Protein AF-A0A7C0U445-F1 (afdb_monomer_lite)

pLDDT: mean 75.15, std 12.05, range [46.94, 93.12]

Secondary structure (DSSP, 8-state):
--HHHHHHHHHHHHHHHHHHHHHHHHH---HHHHHHHHHHHHHHHHHHHHHHTS-HHHHHHHHHHHH--S-HHHHHHHHHHHHHHHHHHHHHHHHHTT---HHHHHHHHHHHHHHHHHHHHHHHHHHHHHHHHHHHHHHHHHHHHHHHHHHHHHHH-SS-SS-------HHHHHTT---EEEETTTTEEEE-----HHHHHHHHHHHH-

Radius of gyration: 21.54 Å; chains: 1; bounding box: 52×37×56 Å

Foldseek 3Di:
DVVVVVVVVVVVVVLVVVQQVQCCVPPVDHSVRVVVVVVVVLVVLLVVCVVVVPFSLVSQLVVCVVPGPRDSVVSNVVSVVRRVVSVVVVVVVCVVQVNDDVLVVCLLVVLLVVLLVVVVVVLVVQCVPPPPVSPCVVVVVVVVVVVVVVVCCVPVVPDDPADPDPDADPVQVVSVRWDWDQDPVVRDIRTDGDHDSVVSSVVSSVVSD

Sequence (209 aa):
MSLLGNKIVYAVEEAAETVAPAAEKTLGISPIAFFFLFLIACILIGIVAVLAGVGGGVVFTPIMMGFTPIDSFVIRATGLFVAMAGALVAAKPFLRKGIANIRILFYGAVPYAVCAVIGALLAGYVKATMGIKGEALVRGGLGIIVIGISMLFIFAGKKIEYPEVGEVDSFTERLGLAMAYWEDSLGRVVNYQVKNAHIAAILFCGVGL

InterPro domains:
  IPR002781 Transmembrane protein TauE-like, transmembrane domain [PF01925] (39-176)

Organism: Desulfofervidus auxilii (NCBI:txid1621989)

Structure (mmCIF, N/CA/C/O backbone):
data_AF-A0A7C0U445-F1
#
_entry.id   AF-A0A7C0U445-F1
#
loop_
_atom_site.group_PDB
_atom_site.id
_atom_site.type_symbol
_atom_site.label_atom_id
_atom_site.label_alt_id
_atom_site.label_comp_id
_atom_site.label_asym_id
_atom_site.label_entity_id
_atom_site.label_seq_id
_atom_site.pdbx_PDB_ins_code
_atom_site.Cartn_x
_atom_site.Cartn_y
_atom_site.Cartn_z
_atom_site.occupancy
_atom_site.B_iso_or_equiv
_atom_site.auth_seq_id
_atom_site.auth_comp_id
_atom_site.auth_asym_id
_atom_site.auth_atom_id
_atom_site.pdbx_PDB_model_num
ATOM 1 N N . MET A 1 1 ? -14.039 -16.814 -24.552 1.00 49.41 1 MET A N 1
ATOM 2 C CA . MET A 1 1 ? -13.215 -16.667 -23.328 1.00 49.41 1 MET A CA 1
ATOM 3 C C . MET A 1 1 ? -11.832 -17.343 -23.429 1.00 49.41 1 MET A C 1
ATOM 5 O O . MET A 1 1 ? -11.220 -17.589 -22.406 1.00 49.41 1 MET A O 1
ATOM 9 N N . SER A 1 2 ? -11.302 -17.606 -24.638 1.00 52.62 2 SER A N 1
ATOM 10 C CA . SER A 1 2 ? -9.991 -18.267 -24.856 1.00 52.62 2 SER A CA 1
ATOM 11 C C . SER A 1 2 ? -8.918 -17.327 -25.452 1.00 52.62 2 SER A C 1
ATOM 13 O O . SER A 1 2 ? -7.728 -17.545 -25.257 1.00 52.62 2 SER A O 1
ATOM 15 N N . LEU A 1 3 ? -9.317 -16.214 -26.083 1.00 47.41 3 LEU A N 1
ATOM 16 C CA . LEU A 1 3 ? -8.394 -15.286 -26.761 1.00 47.41 3 LEU A CA 1
ATOM 17 C C . LEU A 1 3 ? -7.629 -14.336 -25.816 1.00 47.41 3 LEU A C 1
ATOM 19 O O . LEU A 1 3 ? -6.534 -13.892 -26.147 1.00 47.41 3 LEU A O 1
ATOM 23 N N . LEU A 1 4 ? -8.185 -14.034 -24.638 1.00 51.94 4 LEU A N 1
ATOM 24 C CA . LEU A 1 4 ? -7.537 -13.189 -23.622 1.00 51.94 4 LEU A CA 1
ATOM 25 C C . LEU A 1 4 ? -6.431 -13.941 -22.869 1.00 51.94 4 LEU A C 1
ATOM 27 O O . LEU A 1 4 ? -5.376 -13.370 -22.627 1.00 51.94 4 LEU A O 1
ATOM 31 N N . GLY A 1 5 ? -6.645 -15.228 -22.569 1.00 48.19 5 GLY A N 1
ATOM 32 C CA . GLY A 1 5 ? -5.636 -16.079 -21.932 1.00 48.19 5 GLY A CA 1
ATOM 33 C C . GLY A 1 5 ? -4.397 -16.248 -22.809 1.00 48.19 5 GLY A C 1
ATOM 34 O O . GLY A 1 5 ? -3.289 -16.041 -22.331 1.00 48.19 5 GLY A O 1
ATOM 35 N N . ASN A 1 6 ? -4.586 -16.497 -24.111 1.00 46.94 6 ASN A N 1
ATOM 36 C CA . ASN A 1 6 ? -3.467 -16.610 -25.048 1.00 46.94 6 ASN A CA 1
ATOM 37 C C . ASN A 1 6 ? -2.669 -15.305 -25.158 1.00 46.94 6 ASN A C 1
ATOM 39 O O . ASN A 1 6 ? -1.451 -15.345 -25.084 1.00 46.94 6 ASN A O 1
ATOM 43 N N . LYS A 1 7 ? -3.319 -14.135 -25.259 1.00 53.25 7 LYS A N 1
ATOM 44 C CA . LYS A 1 7 ? -2.603 -12.845 -25.321 1.00 53.25 7 LYS A CA 1
ATOM 45 C C . LYS A 1 7 ? -1.765 -12.549 -24.076 1.00 53.25 7 LYS A C 1
ATOM 47 O O . LYS A 1 7 ? -0.700 -11.961 -24.208 1.00 53.25 7 LYS A O 1
ATOM 52 N N . ILE A 1 8 ? -2.238 -12.939 -22.893 1.00 55.81 8 ILE A N 1
ATOM 53 C CA . ILE A 1 8 ? -1.483 -12.757 -21.646 1.00 55.81 8 ILE A CA 1
ATOM 54 C C . ILE A 1 8 ? -0.288 -13.714 -21.613 1.00 55.81 8 ILE A C 1
ATOM 56 O O . ILE A 1 8 ? 0.803 -13.288 -21.263 1.00 55.81 8 ILE A O 1
ATOM 60 N N . VAL A 1 9 ? -0.470 -14.971 -22.031 1.00 55.12 9 VAL A N 1
ATOM 61 C CA . VAL A 1 9 ? 0.626 -15.950 -22.111 1.00 55.12 9 VAL A CA 1
ATOM 62 C C . VAL A 1 9 ? 1.690 -15.500 -23.116 1.00 55.12 9 VAL A C 1
ATOM 64 O O . VAL A 1 9 ? 2.855 -15.437 -22.747 1.00 55.12 9 VAL A O 1
ATOM 67 N N . TYR A 1 10 ? 1.304 -15.063 -24.321 1.00 51.56 10 TYR A N 1
ATOM 68 C CA . TYR A 1 10 ? 2.255 -14.534 -25.308 1.00 51.56 10 TYR A CA 1
ATOM 69 C C . TYR A 1 10 ? 2.976 -13.269 -24.820 1.00 51.56 10 TYR A C 1
ATOM 71 O O . TYR A 1 10 ? 4.172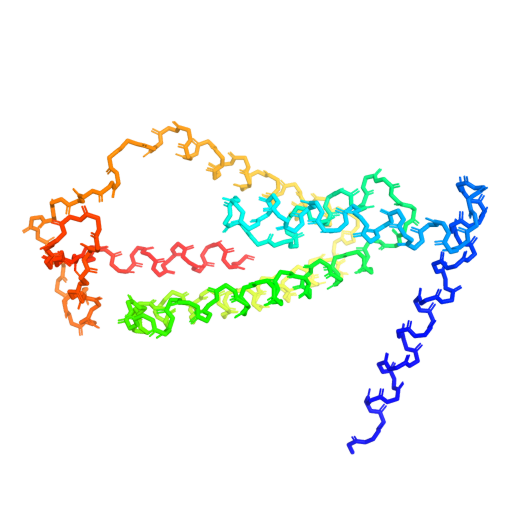 -13.142 -25.038 1.00 51.56 10 TYR A O 1
ATOM 79 N N . ALA A 1 11 ? 2.292 -12.366 -24.106 1.00 54.25 11 ALA A N 1
ATOM 80 C CA . ALA A 1 11 ? 2.925 -11.169 -23.545 1.00 54.25 11 ALA A CA 1
ATOM 81 C C . ALA A 1 11 ? 3.906 -11.487 -22.398 1.00 54.25 11 ALA A C 1
ATOM 83 O O . ALA A 1 11 ? 4.894 -10.779 -22.216 1.00 54.25 11 ALA A O 1
ATOM 84 N N . VAL A 1 12 ? 3.644 -12.543 -21.618 1.00 55.38 12 VAL A N 1
ATOM 85 C CA . VAL A 1 12 ? 4.566 -13.039 -20.581 1.00 55.38 12 VAL A CA 1
ATOM 86 C C . VAL A 1 12 ? 5.769 -13.740 -21.216 1.00 55.38 12 VAL A C 1
ATOM 88 O O . VAL A 1 12 ? 6.887 -13.571 -20.735 1.00 55.38 12 VAL A O 1
ATOM 91 N N . GLU A 1 13 ? 5.560 -14.481 -22.305 1.00 53.28 13 GLU A N 1
ATOM 92 C CA . GLU A 1 13 ? 6.624 -15.175 -23.036 1.00 53.28 13 GLU A CA 1
ATOM 93 C C . GLU A 1 13 ? 7.556 -14.186 -23.753 1.00 53.28 13 GLU A C 1
ATOM 95 O O . GLU A 1 13 ? 8.769 -14.275 -23.600 1.00 53.28 13 GLU A O 1
ATOM 100 N N . GLU A 1 14 ? 7.008 -13.147 -24.389 1.00 53.00 14 GLU A N 1
ATOM 101 C CA . GLU A 1 14 ? 7.767 -12.053 -25.018 1.00 53.00 14 GLU A CA 1
ATOM 102 C C . GLU A 1 14 ? 8.531 -11.201 -23.976 1.00 53.00 14 GLU A C 1
ATOM 104 O O . GLU A 1 14 ? 9.668 -10.771 -24.196 1.00 53.00 14 GLU A O 1
ATOM 109 N N . ALA A 1 15 ? 7.960 -11.010 -22.779 1.00 53.69 15 ALA A N 1
ATOM 110 C CA . ALA A 1 15 ? 8.665 -10.387 -21.657 1.00 53.69 15 ALA A CA 1
ATOM 111 C C . ALA A 1 15 ? 9.814 -11.269 -21.127 1.00 53.69 15 ALA A C 1
ATOM 113 O O . ALA A 1 15 ? 10.872 -10.752 -20.776 1.00 53.69 15 ALA A O 1
ATOM 114 N N . ALA A 1 16 ? 9.653 -12.595 -21.095 1.00 52.50 16 ALA A N 1
ATOM 115 C CA . ALA A 1 16 ? 10.734 -13.511 -20.722 1.00 52.50 16 ALA A CA 1
ATOM 116 C C . ALA A 1 16 ? 11.851 -13.543 -21.785 1.00 52.50 16 ALA A C 1
ATOM 118 O O . ALA A 1 16 ? 13.037 -13.562 -21.444 1.00 52.50 16 ALA A O 1
ATOM 119 N N . GLU A 1 17 ? 11.475 -13.472 -23.063 1.00 52.62 17 GLU A N 1
ATOM 120 C CA . GLU A 1 17 ? 12.380 -13.509 -24.215 1.00 52.62 17 GLU A CA 1
ATOM 121 C C . GLU A 1 17 ? 13.159 -12.196 -24.412 1.00 52.62 17 GLU A C 1
ATOM 123 O O . GLU A 1 17 ? 14.257 -12.212 -24.956 1.00 52.62 17 GLU A O 1
ATOM 128 N N . THR A 1 18 ? 12.660 -11.064 -23.901 1.00 54.03 18 THR A N 1
ATOM 129 C CA . THR A 1 18 ? 13.392 -9.778 -23.868 1.00 54.03 18 THR A CA 1
ATOM 130 C C . THR A 1 18 ? 14.319 -9.639 -22.655 1.00 54.03 18 THR A C 1
ATOM 132 O O . THR A 1 18 ? 15.350 -8.966 -22.738 1.00 54.03 18 THR A O 1
ATOM 135 N N . VAL A 1 19 ? 14.012 -10.311 -21.539 1.00 56.69 19 VAL A N 1
ATOM 136 C CA . VAL A 1 19 ? 14.825 -10.289 -20.307 1.00 56.69 19 VAL A CA 1
ATOM 137 C C . VAL A 1 19 ? 16.053 -11.205 -20.410 1.00 56.69 19 VAL A C 1
ATOM 139 O O . VAL A 1 19 ? 17.130 -10.833 -19.937 1.00 56.69 19 VAL A O 1
ATOM 142 N N . ALA A 1 20 ? 15.934 -12.361 -21.071 1.00 53.47 20 ALA A N 1
ATOM 143 C CA . ALA A 1 20 ? 17.039 -13.308 -21.259 1.00 53.47 20 ALA A CA 1
ATOM 144 C C . ALA A 1 20 ? 18.266 -12.728 -22.015 1.00 53.47 20 ALA A C 1
ATOM 146 O O . ALA A 1 20 ? 19.376 -12.818 -21.483 1.00 53.47 20 ALA A O 1
ATOM 147 N N . PRO A 1 21 ? 18.124 -12.068 -23.184 1.00 52.12 21 PRO A N 1
ATOM 148 C CA . PRO A 1 21 ? 19.256 -11.497 -23.915 1.00 52.12 21 PRO A CA 1
ATOM 149 C C . PRO A 1 21 ? 19.761 -10.178 -23.309 1.00 52.12 21 PRO A C 1
ATOM 151 O O . PRO A 1 21 ? 20.912 -9.808 -23.536 1.00 52.12 21 PRO A O 1
ATOM 154 N N . ALA A 1 22 ? 18.944 -9.459 -22.527 1.00 51.91 22 ALA A N 1
ATOM 155 C CA . ALA A 1 22 ? 19.371 -8.241 -21.832 1.00 51.91 22 ALA A CA 1
ATOM 156 C C . ALA A 1 22 ? 20.310 -8.545 -20.648 1.00 51.91 22 ALA A C 1
ATOM 158 O O . ALA A 1 22 ? 21.283 -7.824 -20.428 1.00 51.91 22 ALA A O 1
ATOM 159 N N . ALA A 1 23 ? 20.069 -9.641 -19.917 1.00 50.56 23 ALA A N 1
ATOM 160 C CA . ALA A 1 23 ? 20.942 -10.077 -18.825 1.00 50.56 23 ALA A CA 1
ATOM 161 C C . ALA A 1 23 ? 22.324 -10.535 -19.330 1.00 50.56 23 ALA A C 1
ATOM 163 O O . ALA A 1 23 ? 23.351 -10.151 -18.763 1.00 50.56 23 ALA A O 1
ATOM 164 N N . GLU A 1 24 ? 22.360 -11.288 -20.434 1.00 48.53 24 GLU A N 1
ATOM 165 C CA . GLU A 1 24 ? 23.604 -11.784 -21.037 1.00 48.53 24 GLU A CA 1
ATOM 166 C C . GLU A 1 24 ? 24.461 -10.640 -21.608 1.00 48.53 24 GLU A C 1
ATOM 168 O O . GLU A 1 24 ? 25.675 -10.602 -21.404 1.00 48.53 24 GLU A O 1
ATOM 173 N N . LYS A 1 25 ? 23.825 -9.647 -22.247 1.00 53.72 25 LYS A N 1
ATOM 174 C CA . LYS A 1 25 ? 24.515 -8.536 -22.923 1.00 53.72 25 LYS A CA 1
ATOM 175 C C . LYS A 1 25 ? 24.995 -7.422 -21.981 1.00 53.72 25 LYS A C 1
ATOM 177 O O . LYS A 1 25 ? 25.838 -6.626 -22.388 1.00 53.72 25 LYS A O 1
ATOM 182 N N . THR A 1 26 ? 24.480 -7.341 -20.748 1.00 56.59 26 THR A N 1
ATOM 183 C CA . THR A 1 26 ? 24.789 -6.239 -19.809 1.00 56.59 26 THR A CA 1
ATOM 184 C C . THR A 1 26 ? 25.559 -6.672 -18.559 1.00 56.59 26 THR A C 1
ATOM 186 O O . THR A 1 26 ? 26.355 -5.885 -18.055 1.00 56.59 26 THR A O 1
ATOM 189 N N . LEU A 1 27 ? 25.375 -7.901 -18.062 1.00 57.81 27 LEU A N 1
ATOM 190 C CA . LEU A 1 27 ? 26.021 -8.367 -16.823 1.00 57.81 27 LEU A CA 1
ATOM 191 C C . LEU A 1 27 ? 27.109 -9.426 -17.048 1.00 57.81 27 LEU A C 1
ATOM 193 O O . LEU A 1 27 ? 27.889 -9.675 -16.135 1.00 57.81 27 LEU A O 1
ATOM 197 N N . GLY A 1 28 ? 27.186 -10.053 -18.230 1.00 63.19 28 GLY A N 1
ATOM 198 C CA . GLY A 1 28 ? 28.140 -11.142 -18.495 1.00 63.19 28 GLY A CA 1
ATOM 199 C C . GLY A 1 28 ? 27.910 -12.389 -17.626 1.00 63.19 28 GLY A C 1
ATOM 200 O O . GLY A 1 28 ? 28.793 -13.234 -17.497 1.00 63.19 28 GLY A O 1
ATOM 201 N N . ILE A 1 29 ? 26.733 -12.492 -17.000 1.00 67.69 29 ILE A N 1
ATOM 202 C CA . ILE A 1 29 ? 26.332 -13.583 -16.112 1.00 67.69 29 ILE A CA 1
ATOM 203 C C . ILE A 1 29 ? 25.411 -14.522 -16.896 1.00 67.69 29 ILE A C 1
ATOM 205 O O . ILE A 1 29 ? 24.505 -14.073 -17.594 1.00 67.69 29 ILE A O 1
ATOM 209 N N . SER A 1 30 ? 25.623 -15.834 -16.755 1.00 79.88 30 SER A N 1
ATOM 210 C CA . SER A 1 30 ? 24.741 -16.855 -17.336 1.00 79.88 30 SER A CA 1
ATOM 211 C C . SER A 1 30 ? 23.274 -16.625 -16.919 1.00 79.88 30 SER A C 1
ATOM 213 O O . SER A 1 30 ? 23.033 -16.361 -15.736 1.00 79.88 30 SER A O 1
ATOM 215 N N . PRO A 1 31 ? 22.282 -16.800 -17.815 1.00 76.06 31 PRO A N 1
ATOM 216 C CA . PRO A 1 31 ? 20.859 -16.636 -17.491 1.00 76.06 31 PRO A CA 1
ATOM 217 C C . PRO A 1 31 ? 20.402 -17.423 -16.250 1.00 76.06 31 PRO A C 1
ATOM 219 O O . PRO A 1 31 ? 19.585 -16.946 -15.464 1.00 76.06 31 PRO A O 1
ATOM 222 N N . ILE A 1 32 ? 20.992 -18.599 -16.015 1.00 79.50 32 ILE A N 1
ATOM 223 C CA . ILE A 1 32 ? 20.741 -19.420 -14.822 1.00 79.50 32 ILE A CA 1
ATOM 224 C C . ILE A 1 32 ? 21.299 -18.772 -13.549 1.00 79.50 32 ILE A C 1
ATOM 226 O O . ILE A 1 32 ? 20.624 -18.735 -12.522 1.00 79.50 32 ILE A O 1
ATOM 230 N N . ALA A 1 33 ? 22.517 -18.236 -13.601 1.00 80.44 33 ALA A N 1
ATOM 231 C CA . ALA A 1 33 ? 23.120 -17.560 -12.456 1.00 80.44 33 ALA A CA 1
ATOM 232 C C . ALA A 1 33 ? 22.387 -16.247 -12.126 1.00 80.44 33 ALA A C 1
ATOM 234 O O . ALA A 1 33 ? 22.183 -15.939 -10.951 1.00 80.44 33 ALA A O 1
ATOM 235 N N . PHE A 1 34 ? 21.912 -15.524 -13.147 1.00 79.62 34 PHE A N 1
ATOM 236 C CA . PHE A 1 34 ? 21.043 -14.360 -12.971 1.00 79.62 34 PHE A CA 1
ATOM 237 C C . PHE A 1 34 ? 19.734 -14.739 -12.265 1.00 79.62 34 PHE A C 1
ATOM 239 O O . PHE A 1 34 ? 19.354 -14.081 -11.299 1.00 79.62 34 PHE A O 1
ATOM 246 N N . PHE A 1 35 ? 19.091 -15.839 -12.675 1.00 82.69 35 PHE A N 1
ATOM 247 C CA . PHE A 1 35 ? 17.863 -16.326 -12.043 1.00 82.69 35 PHE A CA 1
ATOM 248 C C . PHE A 1 35 ? 18.046 -16.628 -10.548 1.00 82.69 35 PHE A C 1
ATOM 250 O O . PHE A 1 35 ? 17.263 -16.153 -9.728 1.00 82.69 35 PHE A O 1
ATOM 257 N N . PHE A 1 36 ? 19.090 -17.371 -10.167 1.00 85.38 36 PHE A N 1
ATOM 258 C CA . PHE A 1 36 ? 19.329 -17.699 -8.756 1.00 85.38 36 PHE A CA 1
ATOM 259 C C . PHE A 1 36 ? 19.704 -16.477 -7.912 1.00 85.38 36 PHE A C 1
ATOM 261 O O . PHE A 1 36 ? 19.232 -16.345 -6.782 1.00 85.38 36 PHE A O 1
ATOM 268 N N . LEU A 1 37 ? 20.504 -15.556 -8.455 1.00 83.38 37 LEU A N 1
ATOM 269 C CA . LEU A 1 37 ? 20.845 -14.311 -7.766 1.00 83.38 37 LEU A CA 1
ATOM 270 C C . LEU A 1 37 ? 19.600 -13.441 -7.551 1.00 83.38 37 LEU A C 1
ATOM 272 O O . LEU A 1 37 ? 19.372 -12.935 -6.452 1.00 83.38 37 LEU A O 1
ATOM 276 N N . PHE A 1 38 ? 18.756 -13.334 -8.577 1.00 81.31 38 PHE A N 1
ATOM 277 C CA . PHE A 1 38 ? 17.489 -12.614 -8.515 1.00 81.31 38 PHE A CA 1
ATOM 278 C C . PHE A 1 38 ? 16.507 -13.253 -7.527 1.00 81.31 38 PHE A C 1
ATOM 280 O O . PHE A 1 38 ? 15.848 -12.545 -6.766 1.00 81.31 38 PHE A O 1
ATOM 287 N N . LEU A 1 39 ? 16.445 -14.587 -7.486 1.00 84.62 39 LEU A N 1
ATOM 288 C CA . LEU A 1 39 ? 15.629 -15.342 -6.538 1.00 84.62 39 LEU A CA 1
ATOM 289 C C . LEU A 1 39 ? 16.029 -15.029 -5.092 1.00 84.62 39 LEU A C 1
ATOM 291 O O . LEU A 1 39 ? 15.173 -14.692 -4.274 1.00 84.62 39 LEU A O 1
ATOM 295 N N . ILE A 1 40 ? 17.327 -15.088 -4.782 1.00 86.94 40 ILE A N 1
ATOM 296 C CA . ILE A 1 40 ? 17.843 -14.783 -3.441 1.00 86.94 40 ILE A CA 1
ATOM 297 C C . ILE A 1 40 ? 17.558 -13.321 -3.082 1.00 86.94 40 ILE A C 1
ATOM 299 O O . ILE A 1 40 ? 17.057 -13.044 -1.991 1.00 86.94 40 ILE A O 1
ATOM 303 N N . ALA A 1 41 ? 17.803 -12.389 -4.007 1.00 83.62 41 ALA A N 1
ATOM 304 C CA . ALA A 1 41 ? 17.506 -10.975 -3.799 1.00 83.62 41 ALA A CA 1
ATOM 305 C C . ALA A 1 41 ? 16.014 -10.741 -3.500 1.00 83.62 41 ALA A C 1
ATOM 307 O O . ALA A 1 41 ? 15.680 -10.036 -2.549 1.00 83.62 41 ALA A O 1
ATOM 308 N N . CYS A 1 42 ? 15.109 -11.381 -4.247 1.00 83.00 42 CYS A N 1
ATOM 309 C CA . CYS A 1 42 ? 13.667 -11.273 -4.021 1.00 83.00 42 CYS A CA 1
ATOM 310 C C . CYS A 1 42 ? 13.232 -11.862 -2.674 1.00 83.00 42 CYS A C 1
ATOM 312 O O . CYS A 1 42 ? 12.364 -11.287 -2.020 1.00 83.00 42 CYS A O 1
ATOM 314 N N . ILE A 1 43 ? 13.841 -12.967 -2.232 1.00 86.12 43 ILE A N 1
ATOM 315 C CA . ILE A 1 43 ? 13.573 -13.549 -0.908 1.00 86.12 43 ILE A CA 1
ATOM 316 C C . ILE A 1 43 ? 13.977 -12.567 0.196 1.00 86.12 43 ILE A C 1
ATOM 318 O O . ILE A 1 43 ? 13.181 -12.299 1.097 1.00 86.12 43 ILE A O 1
ATOM 322 N N . LEU A 1 44 ? 15.177 -11.986 0.107 1.00 86.88 44 LEU A N 1
ATOM 323 C CA . LEU A 1 44 ? 15.659 -11.006 1.086 1.00 86.88 44 LEU A CA 1
ATOM 324 C C . LEU A 1 44 ? 14.762 -9.764 1.129 1.00 86.88 44 LEU A C 1
ATOM 326 O O . LEU A 1 44 ? 14.349 -9.336 2.207 1.00 86.88 44 LEU A O 1
ATOM 330 N N . ILE A 1 45 ? 14.401 -9.230 -0.040 1.00 83.69 45 ILE A N 1
ATOM 331 C CA . ILE A 1 45 ? 13.470 -8.101 -0.156 1.00 83.69 45 ILE A CA 1
ATOM 332 C C . ILE A 1 45 ? 12.108 -8.461 0.445 1.00 83.69 45 ILE A C 1
ATOM 334 O O . ILE A 1 45 ? 11.529 -7.650 1.164 1.00 83.69 45 ILE A O 1
ATOM 338 N N . GLY A 1 46 ? 11.608 -9.673 0.195 1.00 81.62 46 GLY A N 1
ATOM 339 C CA . GLY A 1 46 ? 10.350 -10.160 0.755 1.00 81.62 46 GLY A CA 1
ATOM 340 C C . GLY A 1 46 ? 10.357 -10.172 2.284 1.00 81.62 46 GLY A C 1
ATOM 341 O O . GLY A 1 46 ? 9.414 -9.677 2.897 1.00 81.62 46 GLY A O 1
ATOM 342 N N . ILE A 1 47 ? 11.438 -10.659 2.901 1.00 85.00 47 ILE A N 1
ATOM 343 C CA . ILE A 1 47 ? 11.596 -10.662 4.364 1.00 85.00 47 ILE A CA 1
ATOM 344 C C . ILE A 1 47 ? 11.569 -9.228 4.906 1.00 85.00 47 ILE A C 1
ATOM 346 O O . ILE A 1 47 ? 10.775 -8.921 5.794 1.00 85.00 47 ILE A O 1
ATOM 350 N N . VAL A 1 48 ? 12.387 -8.335 4.341 1.00 84.62 48 VAL A N 1
ATOM 351 C CA . VAL A 1 48 ? 12.464 -6.931 4.781 1.00 84.62 48 VAL A CA 1
ATOM 352 C C . VAL A 1 48 ? 11.120 -6.222 4.605 1.00 84.62 48 VAL A C 1
ATOM 354 O O . VAL A 1 48 ? 10.675 -5.507 5.500 1.00 84.62 48 VAL A O 1
ATOM 357 N N . ALA A 1 49 ? 10.438 -6.445 3.482 1.00 81.88 49 ALA A N 1
ATOM 358 C CA . ALA A 1 49 ? 9.164 -5.801 3.194 1.00 81.88 49 ALA A CA 1
ATOM 359 C C . ALA A 1 49 ? 8.033 -6.259 4.127 1.00 81.88 49 ALA A C 1
ATOM 361 O O . ALA A 1 49 ? 7.183 -5.444 4.489 1.00 81.88 49 ALA A O 1
ATOM 362 N N . VAL A 1 50 ? 8.018 -7.536 4.528 1.00 78.69 50 VAL A N 1
ATOM 363 C CA . VAL A 1 50 ? 7.043 -8.055 5.502 1.00 78.69 50 VAL A CA 1
ATOM 364 C C . VAL A 1 50 ? 7.297 -7.464 6.886 1.00 78.69 50 VAL A C 1
ATOM 366 O O . VAL A 1 50 ? 6.344 -7.055 7.542 1.00 78.69 50 VAL A O 1
ATOM 369 N N . LEU A 1 51 ? 8.562 -7.352 7.304 1.00 81.44 51 LEU A N 1
ATOM 370 C CA . LEU A 1 51 ? 8.921 -6.708 8.573 1.00 81.44 51 LEU A CA 1
ATOM 371 C C . LEU A 1 51 ? 8.567 -5.215 8.586 1.00 81.44 51 LEU A C 1
ATOM 373 O O . LEU A 1 51 ? 8.136 -4.699 9.612 1.00 81.44 51 LEU A O 1
ATOM 377 N N . ALA A 1 52 ? 8.712 -4.532 7.449 1.00 77.88 52 ALA A N 1
ATOM 378 C CA . ALA A 1 52 ? 8.349 -3.125 7.311 1.00 77.88 52 ALA A CA 1
ATOM 379 C C . ALA A 1 52 ? 6.827 -2.888 7.241 1.00 77.88 52 ALA A C 1
ATOM 381 O O . ALA A 1 52 ? 6.373 -1.778 7.500 1.00 77.88 52 ALA A O 1
ATOM 382 N N . GLY A 1 53 ? 6.029 -3.892 6.855 1.00 72.06 53 GLY A N 1
ATOM 383 C CA . GLY A 1 53 ? 4.569 -3.773 6.741 1.00 72.06 53 GLY A CA 1
ATOM 384 C C . GLY A 1 53 ? 4.065 -2.911 5.569 1.00 72.06 53 GLY A C 1
ATOM 385 O O . GLY A 1 53 ? 2.874 -2.628 5.498 1.00 72.06 53 GLY A O 1
ATOM 386 N N . VAL A 1 54 ? 4.939 -2.504 4.638 1.00 73.25 54 VAL A N 1
ATOM 387 C CA . VAL A 1 54 ? 4.624 -1.563 3.534 1.00 73.25 54 VAL A CA 1
ATOM 388 C C . VAL A 1 54 ? 4.152 -2.277 2.248 1.00 73.25 54 VAL A C 1
ATOM 390 O O . VAL A 1 54 ? 3.587 -1.657 1.351 1.00 73.25 54 VAL A O 1
ATOM 393 N N . GLY A 1 55 ? 4.338 -3.600 2.158 1.00 71.75 55 GLY A N 1
ATOM 394 C CA . GLY A 1 55 ? 4.019 -4.408 0.974 1.00 71.75 55 GLY A CA 1
ATOM 395 C C . GLY A 1 55 ? 5.204 -4.537 0.004 1.00 71.75 55 GLY A C 1
ATOM 396 O O . GLY A 1 55 ? 5.882 -3.564 -0.323 1.00 71.75 55 GLY A O 1
ATOM 397 N N . GLY A 1 56 ? 5.469 -5.761 -0.470 1.00 75.69 56 GLY A N 1
ATOM 398 C CA . GLY A 1 56 ? 6.697 -6.118 -1.206 1.00 75.69 56 GLY A CA 1
ATOM 399 C C . GLY A 1 56 ? 6.986 -5.291 -2.462 1.00 75.69 56 GLY A C 1
ATOM 400 O O . GLY A 1 56 ? 8.146 -5.021 -2.768 1.00 75.69 56 GLY A O 1
ATOM 401 N N . GLY A 1 57 ? 5.947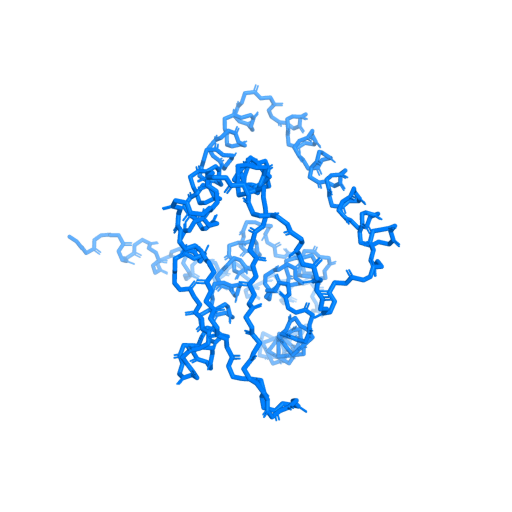 -4.828 -3.161 1.00 79.94 57 GLY A N 1
ATOM 402 C CA . GLY A 1 57 ? 6.086 -4.050 -4.395 1.00 79.94 57 GLY A CA 1
ATOM 403 C C . GLY A 1 57 ? 6.724 -2.673 -4.222 1.00 79.94 57 GLY A C 1
ATOM 404 O O . GLY A 1 57 ? 7.431 -2.223 -5.126 1.00 79.94 57 GLY A O 1
ATOM 405 N N . VAL A 1 58 ? 6.524 -2.025 -3.067 1.00 81.38 58 VAL A N 1
ATOM 406 C CA . VAL A 1 58 ? 7.068 -0.683 -2.783 1.00 81.38 58 VAL A CA 1
ATOM 407 C C . VAL A 1 58 ? 8.590 -0.729 -2.639 1.00 81.38 58 VAL A C 1
ATOM 409 O O . VAL A 1 58 ? 9.273 0.205 -3.046 1.00 81.38 58 VAL A O 1
ATOM 412 N N . VAL A 1 59 ? 9.125 -1.842 -2.128 1.00 84.00 59 VAL A N 1
ATOM 413 C CA . VAL A 1 59 ? 10.572 -2.073 -1.994 1.00 84.00 59 VAL A CA 1
ATOM 414 C C . VAL A 1 59 ? 11.157 -2.665 -3.282 1.00 84.00 59 VAL A C 1
ATOM 416 O O . VAL A 1 59 ? 12.211 -2.233 -3.739 1.00 84.00 59 VAL A O 1
ATOM 419 N N . PHE A 1 60 ? 10.453 -3.608 -3.917 1.00 85.25 60 PHE A N 1
ATOM 420 C CA . PHE A 1 60 ? 10.906 -4.278 -5.142 1.00 85.25 60 PHE A CA 1
ATOM 421 C C . PHE A 1 60 ? 11.088 -3.314 -6.326 1.00 85.25 60 PHE A C 1
ATOM 423 O O . PHE A 1 60 ? 12.121 -3.332 -6.992 1.00 85.25 60 PHE A O 1
ATOM 430 N N . THR A 1 61 ? 10.103 -2.449 -6.578 1.00 87.38 61 THR A N 1
ATOM 431 C CA . THR A 1 61 ? 10.065 -1.570 -7.759 1.00 87.38 61 THR A CA 1
ATOM 432 C C . THR A 1 61 ? 11.276 -0.627 -7.876 1.00 87.38 61 THR A C 1
ATOM 434 O O . THR A 1 61 ? 11.909 -0.621 -8.934 1.00 87.38 61 THR A O 1
ATOM 437 N N . PRO A 1 62 ? 11.652 0.163 -6.846 1.00 83.50 62 PRO A N 1
ATOM 438 C CA . PRO A 1 62 ? 12.808 1.058 -6.935 1.00 83.50 62 PRO A CA 1
ATOM 439 C C . PRO A 1 62 ? 14.141 0.307 -7.016 1.00 83.50 62 PRO A C 1
ATOM 441 O O . PRO A 1 62 ? 15.020 0.739 -7.757 1.00 83.50 62 PRO A O 1
ATOM 444 N N . ILE A 1 63 ? 14.286 -0.823 -6.314 1.00 84.31 63 ILE A N 1
ATOM 445 C CA . ILE A 1 63 ? 15.511 -1.634 -6.362 1.00 84.31 63 ILE A CA 1
ATOM 446 C C . ILE A 1 63 ? 15.715 -2.177 -7.777 1.00 84.31 63 ILE A C 1
ATOM 448 O O . ILE A 1 63 ? 16.783 -2.008 -8.360 1.00 84.31 63 ILE A O 1
ATOM 452 N N . MET A 1 64 ? 14.677 -2.759 -8.376 1.00 83.12 64 MET A N 1
ATOM 453 C CA . MET A 1 64 ? 14.801 -3.329 -9.716 1.00 83.12 64 MET A CA 1
ATOM 454 C C . MET A 1 64 ? 14.999 -2.263 -10.788 1.00 83.12 64 MET A C 1
ATOM 456 O O . MET A 1 64 ? 15.825 -2.458 -11.676 1.00 83.12 64 MET A O 1
ATOM 460 N N . MET A 1 65 ? 14.340 -1.105 -10.680 1.00 82.94 65 MET A N 1
ATOM 461 C CA . MET A 1 65 ? 14.602 0.010 -11.602 1.00 82.94 65 MET A CA 1
ATOM 462 C C . MET A 1 65 ? 16.008 0.604 -11.441 1.00 82.94 65 MET A C 1
ATOM 464 O O . MET A 1 65 ? 16.522 1.182 -12.392 1.00 82.94 65 MET A O 1
ATOM 468 N N . GLY A 1 66 ? 16.613 0.508 -10.253 1.00 82.50 66 GLY A N 1
ATOM 469 C CA . GLY A 1 66 ? 17.948 1.045 -9.986 1.00 82.50 66 GLY A CA 1
ATOM 470 C C . GLY A 1 66 ? 19.089 0.126 -10.426 1.00 82.50 66 GLY A C 1
ATOM 471 O O . GLY A 1 66 ? 20.130 0.619 -10.848 1.00 82.50 66 GLY A O 1
ATOM 472 N N . PHE A 1 67 ? 18.899 -1.194 -10.336 1.00 80.75 67 PHE A N 1
ATOM 473 C CA . PHE A 1 67 ? 19.971 -2.178 -10.540 1.00 80.75 67 PHE A CA 1
ATOM 474 C C . PHE A 1 67 ? 19.809 -3.056 -11.786 1.00 80.75 67 PHE A C 1
ATOM 476 O O . PHE A 1 67 ? 20.719 -3.824 -12.096 1.00 80.75 67 PHE A O 1
ATOM 483 N N . THR A 1 68 ? 18.688 -2.969 -12.512 1.00 79.06 68 THR A N 1
ATOM 484 C CA . THR A 1 68 ? 18.464 -3.775 -13.723 1.00 79.06 68 THR A CA 1
ATOM 485 C C . THR A 1 68 ? 18.097 -2.903 -14.928 1.00 79.06 68 THR A C 1
ATOM 487 O O . THR A 1 68 ? 17.354 -1.935 -14.772 1.00 79.06 68 THR A O 1
ATOM 490 N N . PRO A 1 69 ? 18.562 -3.247 -16.145 1.00 76.19 69 PRO A N 1
ATOM 491 C CA . PRO A 1 69 ? 18.191 -2.555 -17.381 1.00 76.19 69 PRO A CA 1
ATOM 492 C C . PRO A 1 69 ? 16.827 -3.020 -17.934 1.00 76.19 69 PRO A C 1
ATOM 494 O O . PRO A 1 69 ? 16.578 -2.917 -19.132 1.00 76.19 69 PRO A O 1
ATOM 497 N N . ILE A 1 70 ? 15.960 -3.589 -17.088 1.00 78.50 70 ILE A N 1
ATOM 498 C CA . ILE A 1 70 ? 14.645 -4.099 -17.490 1.00 78.50 70 ILE A CA 1
ATOM 499 C C . ILE A 1 70 ? 13.688 -2.917 -17.682 1.00 78.50 70 ILE A C 1
ATOM 501 O O . ILE A 1 70 ? 13.762 -1.910 -16.974 1.00 78.50 70 ILE A O 1
ATOM 505 N N . ASP A 1 71 ? 12.770 -3.047 -18.639 1.00 79.38 71 ASP A N 1
ATOM 506 C CA . ASP A 1 71 ? 11.766 -2.026 -18.904 1.00 79.38 71 ASP A CA 1
ATOM 507 C C . ASP A 1 71 ? 10.949 -1.666 -17.643 1.00 79.38 71 ASP A C 1
ATOM 509 O O . ASP A 1 71 ? 10.515 -2.516 -16.855 1.00 79.38 71 ASP A O 1
ATOM 513 N N . SER A 1 72 ? 10.721 -0.362 -17.455 1.00 78.19 72 SER A N 1
ATOM 514 C CA . SER A 1 72 ? 10.074 0.169 -16.253 1.00 78.19 72 SER A CA 1
ATOM 515 C C . SER A 1 72 ? 8.623 -0.303 -16.103 1.00 78.19 72 SER A C 1
ATOM 517 O O . SER A 1 72 ? 8.146 -0.419 -14.971 1.00 78.19 72 SER A O 1
ATOM 519 N N . PHE A 1 73 ? 7.912 -0.601 -17.197 1.00 83.12 73 PHE A N 1
ATOM 520 C CA . PHE A 1 73 ? 6.547 -1.127 -17.132 1.00 83.12 73 PHE A CA 1
ATOM 521 C C . PHE A 1 73 ? 6.525 -2.551 -16.578 1.00 83.12 73 PHE A C 1
ATOM 523 O O . PHE A 1 73 ? 5.705 -2.840 -15.705 1.00 83.12 73 PHE A O 1
ATOM 530 N N . VAL A 1 74 ? 7.461 -3.405 -17.006 1.00 83.94 74 VAL A N 1
ATOM 531 C CA . VAL A 1 74 ? 7.575 -4.792 -16.521 1.00 83.94 74 VAL A CA 1
ATOM 532 C C . VAL A 1 74 ? 7.866 -4.816 -15.022 1.00 83.94 74 VAL A C 1
ATOM 534 O O . VAL A 1 74 ? 7.205 -5.536 -14.268 1.00 83.94 74 VAL A O 1
ATOM 537 N N . ILE A 1 75 ? 8.794 -3.972 -14.560 1.00 85.06 75 ILE A N 1
ATOM 538 C CA . ILE A 1 75 ? 9.155 -3.893 -13.139 1.00 85.06 75 ILE A CA 1
ATOM 539 C C . ILE A 1 75 ? 7.964 -3.430 -12.291 1.00 85.06 75 ILE A C 1
ATOM 541 O O . ILE A 1 75 ? 7.676 -4.036 -11.259 1.00 85.06 75 ILE A O 1
ATOM 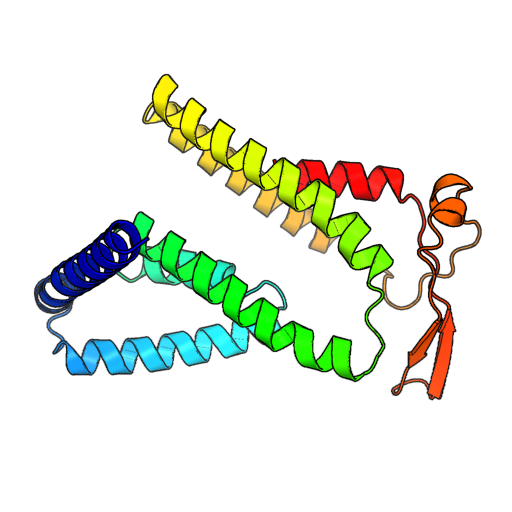545 N N . ARG A 1 76 ? 7.243 -2.385 -12.722 1.00 86.25 76 ARG A N 1
ATOM 546 C CA . ARG A 1 76 ? 6.079 -1.858 -11.985 1.00 86.25 76 ARG A CA 1
ATOM 547 C C . ARG A 1 76 ? 4.927 -2.861 -11.936 1.00 86.25 76 ARG A C 1
ATOM 549 O O . ARG A 1 76 ? 4.328 -3.037 -10.877 1.00 86.25 76 ARG A O 1
ATOM 556 N N . ALA A 1 77 ? 4.639 -3.535 -13.051 1.00 86.50 77 ALA A N 1
ATOM 557 C CA . ALA A 1 77 ? 3.602 -4.565 -13.114 1.00 86.50 77 ALA A CA 1
ATOM 558 C C . ALA A 1 77 ? 3.931 -5.746 -12.187 1.00 86.50 77 ALA A C 1
ATOM 560 O O . ALA A 1 77 ? 3.094 -6.170 -11.389 1.00 86.50 77 ALA A O 1
ATOM 561 N N . THR A 1 78 ? 5.180 -6.218 -12.229 1.00 88.00 78 THR A N 1
ATOM 562 C CA . THR A 1 78 ? 5.658 -7.303 -11.362 1.00 88.00 78 THR A CA 1
ATOM 563 C C . THR A 1 78 ? 5.649 -6.883 -9.891 1.00 88.00 78 THR A C 1
ATOM 565 O O . THR A 1 78 ? 5.194 -7.638 -9.035 1.00 88.00 78 THR A O 1
ATOM 568 N N . GLY A 1 79 ? 6.066 -5.652 -9.584 1.00 88.00 79 GLY A N 1
ATOM 569 C CA . GLY A 1 79 ? 6.016 -5.096 -8.233 1.00 88.00 79 GLY A CA 1
ATOM 570 C C . GLY A 1 79 ? 4.597 -5.037 -7.666 1.00 88.00 79 GLY A C 1
ATOM 571 O O . GLY A 1 79 ? 4.381 -5.443 -6.523 1.00 88.00 79 GLY A O 1
ATOM 572 N N . LEU A 1 80 ? 3.612 -4.608 -8.463 1.00 88.19 80 LEU A N 1
ATOM 573 C CA . LEU A 1 80 ? 2.204 -4.603 -8.052 1.00 88.19 80 LEU A CA 1
ATOM 574 C C . LEU A 1 80 ? 1.696 -6.023 -7.757 1.00 88.19 80 LEU A C 1
ATOM 576 O O . LEU A 1 80 ? 1.031 -6.244 -6.743 1.00 88.19 80 LEU A O 1
ATOM 580 N N . PHE A 1 81 ? 2.059 -6.995 -8.597 1.00 88.19 81 PHE A N 1
ATOM 581 C CA . PHE A 1 81 ? 1.713 -8.399 -8.376 1.00 88.19 81 PHE A CA 1
ATOM 582 C C . PHE A 1 81 ? 2.327 -8.947 -7.078 1.00 88.19 81 PHE A C 1
ATOM 584 O O . PHE A 1 81 ? 1.629 -9.566 -6.274 1.00 88.19 81 PHE A O 1
ATOM 591 N N . VAL A 1 82 ? 3.608 -8.655 -6.825 1.00 87.00 82 VAL A N 1
ATOM 592 C CA . VAL A 1 82 ? 4.308 -9.036 -5.586 1.00 87.00 82 VAL A CA 1
ATOM 593 C C . VAL A 1 82 ? 3.650 -8.402 -4.356 1.00 87.00 82 VAL A C 1
ATOM 595 O O . VAL A 1 82 ? 3.458 -9.083 -3.348 1.00 87.00 82 VAL A O 1
ATOM 598 N N . ALA A 1 83 ? 3.261 -7.124 -4.427 1.00 88.12 83 ALA A N 1
ATOM 599 C CA . ALA A 1 83 ? 2.537 -6.459 -3.342 1.00 88.12 83 ALA A CA 1
ATOM 600 C C . ALA A 1 83 ? 1.198 -7.148 -3.045 1.00 88.12 83 ALA A C 1
ATOM 602 O O . ALA A 1 83 ? 0.897 -7.424 -1.883 1.00 88.12 83 ALA A O 1
ATOM 603 N N . MET A 1 84 ? 0.426 -7.475 -4.085 1.00 87.94 84 MET A N 1
ATOM 604 C CA . MET A 1 84 ? -0.874 -8.134 -3.949 1.00 87.94 84 MET A CA 1
ATOM 605 C C . MET A 1 84 ? -0.744 -9.543 -3.355 1.00 87.94 84 MET A C 1
ATOM 607 O O . MET A 1 84 ? -1.472 -9.892 -2.425 1.00 87.94 84 MET A O 1
ATOM 611 N N . ALA A 1 85 ? 0.218 -10.335 -3.841 1.00 87.25 85 ALA A N 1
ATOM 612 C CA . ALA A 1 85 ? 0.498 -11.666 -3.309 1.00 87.25 85 ALA A CA 1
ATOM 613 C C . ALA A 1 85 ? 0.936 -11.604 -1.835 1.00 87.25 85 ALA A C 1
ATOM 615 O O . ALA A 1 85 ? 0.427 -12.358 -1.005 1.00 87.25 85 ALA A O 1
ATOM 616 N N . GLY A 1 86 ? 1.824 -10.664 -1.490 1.00 84.38 86 GLY A N 1
ATOM 617 C CA . GLY A 1 86 ? 2.274 -10.450 -0.114 1.00 84.38 86 GLY A CA 1
ATOM 618 C C . GLY A 1 86 ? 1.135 -10.051 0.827 1.00 84.38 86 GLY A C 1
ATOM 619 O O . GLY A 1 86 ? 0.994 -10.637 1.901 1.00 84.38 86 GLY A O 1
ATOM 620 N N . ALA A 1 87 ? 0.279 -9.116 0.406 1.00 85.06 87 ALA A N 1
ATOM 621 C CA . ALA A 1 87 ? -0.886 -8.692 1.182 1.00 85.06 87 ALA A CA 1
ATOM 622 C C . ALA A 1 87 ? -1.873 -9.849 1.424 1.00 85.06 87 ALA A C 1
ATOM 624 O O . ALA A 1 87 ? -2.366 -10.020 2.540 1.00 85.06 87 ALA A O 1
ATOM 625 N N . LEU A 1 88 ? -2.116 -10.691 0.412 1.00 87.38 88 LEU A N 1
ATOM 626 C CA . LEU A 1 88 ? -3.001 -11.853 0.532 1.00 87.38 88 LEU A CA 1
ATOM 627 C C . LEU A 1 88 ? -2.458 -12.898 1.521 1.00 87.38 88 LEU A C 1
ATOM 629 O O . LEU A 1 88 ? -3.210 -13.432 2.340 1.00 87.38 88 LEU A O 1
ATOM 633 N N . VAL A 1 89 ? -1.149 -13.168 1.478 1.00 86.06 89 VAL A N 1
ATOM 634 C CA . VAL A 1 89 ? -0.485 -14.083 2.423 1.00 86.06 89 VAL A CA 1
ATOM 635 C C . VAL A 1 89 ? -0.535 -13.522 3.848 1.00 86.06 89 VAL A C 1
ATOM 637 O O . VAL A 1 89 ? -0.849 -14.263 4.783 1.00 86.06 89 VAL A O 1
ATOM 640 N N . ALA A 1 90 ? -0.298 -12.217 4.011 1.00 82.88 90 ALA A N 1
ATOM 641 C CA . ALA A 1 90 ? -0.333 -11.539 5.305 1.00 82.88 90 ALA A CA 1
ATOM 642 C C . ALA A 1 90 ? -1.743 -11.472 5.916 1.00 82.88 90 ALA A C 1
ATOM 644 O O . ALA A 1 90 ? -1.869 -11.509 7.135 1.00 82.88 90 ALA A O 1
ATOM 645 N N . ALA A 1 91 ? -2.811 -11.440 5.111 1.00 83.94 91 ALA A N 1
ATOM 646 C CA . ALA A 1 91 ? -4.190 -11.372 5.609 1.00 83.94 91 ALA A CA 1
ATOM 647 C C . ALA A 1 91 ? -4.645 -12.647 6.354 1.00 83.94 91 ALA A C 1
ATOM 649 O O . ALA A 1 91 ? -5.426 -12.580 7.306 1.00 83.94 91 ALA A O 1
ATOM 650 N N . LYS A 1 92 ? -4.144 -13.824 5.955 1.00 84.94 92 LYS A N 1
ATOM 651 C CA . LYS A 1 92 ? -4.539 -15.133 6.513 1.00 84.94 92 LYS A CA 1
ATOM 652 C C . LYS A 1 92 ? -4.427 -15.242 8.048 1.00 84.94 92 LYS A C 1
ATOM 654 O O . LYS A 1 92 ? -5.401 -15.693 8.655 1.00 84.94 92 LYS A O 1
ATOM 659 N N . PRO A 1 93 ? -3.302 -14.895 8.707 1.00 85.31 93 PRO A N 1
ATOM 660 C CA . PRO A 1 93 ? -3.194 -14.969 10.167 1.00 85.31 93 PRO A CA 1
ATOM 661 C C . PRO A 1 93 ? -4.180 -14.046 10.895 1.00 85.31 93 PRO A C 1
ATOM 663 O O . PRO A 1 93 ? -4.755 -14.467 11.897 1.00 85.31 93 PRO A O 1
ATOM 666 N N . PHE A 1 94 ? -4.432 -12.837 10.383 1.00 82.25 94 PHE A N 1
ATOM 667 C CA . PHE A 1 94 ? -5.371 -11.888 10.996 1.00 82.25 94 PHE A CA 1
ATOM 668 C C . PHE A 1 94 ? -6.819 -12.379 10.934 1.00 82.25 94 PHE A C 1
ATOM 670 O O . PHE A 1 94 ? -7.550 -12.300 11.922 1.00 82.25 94 PHE A O 1
ATOM 677 N N . LEU A 1 95 ? -7.216 -12.951 9.793 1.00 84.94 95 LEU A N 1
ATOM 678 C CA . LEU A 1 95 ? -8.548 -13.529 9.616 1.00 84.94 95 LEU A CA 1
ATOM 679 C C . LEU A 1 95 ? -8.746 -14.781 10.478 1.00 84.94 95 LEU A C 1
ATOM 681 O O . LEU A 1 95 ? -9.794 -14.939 11.096 1.00 84.94 95 LEU A O 1
ATOM 685 N N . ARG A 1 96 ? -7.732 -15.653 10.572 1.00 83.06 96 ARG A N 1
ATOM 686 C CA . ARG A 1 96 ? -7.806 -16.882 11.385 1.00 83.06 96 ARG A CA 1
ATOM 687 C C . ARG A 1 96 ? -7.934 -16.620 12.878 1.00 83.06 96 ARG A C 1
ATOM 689 O O . ARG A 1 96 ? -8.571 -17.407 13.565 1.00 83.06 96 ARG A O 1
ATOM 696 N N . LYS A 1 97 ? -7.325 -15.543 13.370 1.00 80.19 97 LYS A N 1
ATOM 697 C CA . LYS A 1 97 ? -7.408 -15.160 14.780 1.00 80.19 97 LYS A CA 1
ATOM 698 C C . LYS A 1 97 ? -8.718 -14.423 15.124 1.00 80.19 97 LYS A C 1
ATOM 700 O O . LYS A 1 97 ? -8.968 -14.177 16.294 1.00 80.19 97 LYS A O 1
ATOM 705 N N . GLY A 1 98 ? -9.554 -14.072 14.136 1.00 74.81 98 GLY A N 1
ATOM 706 C CA . GLY A 1 98 ? -10.836 -13.386 14.367 1.00 74.81 98 GLY A CA 1
ATOM 707 C C . GLY A 1 98 ? -10.706 -11.922 14.802 1.00 74.81 98 GLY A C 1
ATOM 708 O O . GLY A 1 98 ? -11.650 -11.344 15.325 1.00 74.81 98 GLY A O 1
ATOM 709 N N . ILE A 1 99 ? -9.532 -11.328 14.586 1.00 77.00 99 ILE A N 1
ATOM 710 C CA . ILE A 1 99 ? -9.122 -10.017 15.135 1.00 77.00 99 ILE A CA 1
ATOM 711 C C . ILE A 1 99 ? -9.346 -8.898 14.122 1.00 77.00 99 ILE A C 1
ATOM 713 O O . ILE A 1 99 ? -9.303 -7.713 14.439 1.00 77.00 99 ILE A O 1
ATOM 717 N N . ALA A 1 100 ? -9.568 -9.292 12.869 1.00 76.88 100 ALA A N 1
ATOM 718 C CA . ALA A 1 100 ? -9.801 -8.398 11.759 1.00 76.88 100 ALA A CA 1
ATOM 719 C C . ALA A 1 100 ? -11.250 -7.901 11.771 1.00 76.88 100 ALA A C 1
ATOM 721 O O . ALA A 1 100 ? -12.189 -8.658 11.514 1.00 76.88 100 ALA A O 1
ATOM 722 N N . ASN A 1 101 ? -11.436 -6.600 11.991 1.00 81.56 101 ASN A N 1
ATOM 723 C CA . ASN A 1 101 ? -12.733 -5.975 11.781 1.00 81.56 101 ASN A CA 1
ATOM 724 C C . ASN A 1 101 ? -12.970 -5.685 10.299 1.00 81.56 101 ASN A C 1
ATOM 726 O O . ASN A 1 101 ? -12.479 -4.707 9.732 1.00 81.56 101 ASN A O 1
ATOM 730 N N . ILE A 1 102 ? -13.795 -6.534 9.696 1.00 83.00 102 ILE A N 1
ATOM 731 C CA . ILE A 1 102 ? -14.175 -6.459 8.287 1.00 83.00 102 ILE A CA 1
ATOM 732 C C . ILE A 1 102 ? -14.879 -5.128 7.958 1.00 83.00 102 ILE A C 1
ATOM 734 O O . ILE A 1 102 ? -14.692 -4.601 6.865 1.00 83.00 102 ILE A O 1
ATOM 738 N N . ARG A 1 103 ? -15.632 -4.526 8.892 1.00 83.44 103 ARG A N 1
ATOM 739 C CA . ARG A 1 103 ? -16.326 -3.245 8.653 1.00 83.44 103 ARG A CA 1
ATOM 740 C C . ARG A 1 103 ? -15.346 -2.093 8.463 1.00 83.44 103 ARG A C 1
ATOM 742 O O . ARG A 1 103 ? -15.498 -1.330 7.516 1.00 83.44 103 ARG A O 1
ATOM 749 N N . ILE A 1 104 ? -14.327 -1.999 9.320 1.00 84.31 104 ILE A N 1
ATOM 750 C CA . ILE A 1 104 ? -13.255 -1.001 9.172 1.00 84.31 104 ILE A CA 1
ATOM 751 C C . ILE A 1 104 ? -12.481 -1.242 7.879 1.00 84.31 104 ILE A C 1
ATOM 753 O O . ILE A 1 104 ? -12.190 -0.290 7.156 1.00 84.31 104 ILE A O 1
ATOM 757 N N . LEU A 1 105 ? -12.192 -2.510 7.567 1.00 86.62 105 LEU A N 1
ATOM 758 C CA . LEU A 1 105 ? -11.500 -2.875 6.336 1.00 86.62 105 LEU A CA 1
ATOM 759 C C . LEU A 1 105 ? -12.252 -2.362 5.102 1.00 86.62 105 LEU A C 1
ATOM 761 O O . LEU A 1 105 ? -11.657 -1.672 4.282 1.00 86.62 105 LEU A O 1
ATOM 765 N N . PHE A 1 106 ? -13.556 -2.638 4.983 1.00 87.19 106 PHE A N 1
ATOM 766 C CA . PHE A 1 106 ? -14.361 -2.135 3.863 1.00 87.19 106 PHE A CA 1
ATOM 767 C C . PHE A 1 106 ? -14.495 -0.612 3.875 1.00 87.19 106 PHE A C 1
ATOM 769 O O . PHE A 1 106 ? -14.439 0.005 2.812 1.00 87.19 106 PHE A O 1
ATOM 776 N N . TYR A 1 107 ? -14.630 -0.003 5.056 1.00 87.62 107 TYR A N 1
ATOM 777 C CA . TYR A 1 107 ? -14.751 1.446 5.181 1.00 87.62 107 TYR A CA 1
ATOM 778 C C . TYR A 1 107 ? -13.535 2.190 4.616 1.00 87.62 107 TYR A C 1
ATOM 780 O O . TYR A 1 107 ? -13.707 3.205 3.949 1.00 87.62 107 TYR A O 1
ATOM 788 N N . GLY A 1 108 ? -12.321 1.677 4.837 1.00 86.44 108 GLY A N 1
ATOM 789 C CA . GLY A 1 108 ? -11.104 2.242 4.247 1.00 86.44 108 GLY A CA 1
ATOM 790 C C . GLY A 1 108 ? -10.857 1.791 2.805 1.00 86.44 108 GLY A C 1
ATOM 791 O O . GLY A 1 108 ? -10.497 2.601 1.953 1.00 86.44 108 GLY A O 1
ATOM 792 N N . ALA A 1 109 ? -11.078 0.507 2.504 1.00 89.38 109 ALA A N 1
ATOM 793 C CA . ALA A 1 109 ? -10.713 -0.078 1.213 1.00 89.38 109 ALA A CA 1
ATOM 794 C C . ALA A 1 109 ? -11.564 0.435 0.043 1.00 89.38 109 ALA A C 1
ATOM 796 O O . ALA A 1 109 ? -11.034 0.626 -1.047 1.00 89.38 109 ALA A O 1
ATOM 797 N N . VAL A 1 110 ? -12.866 0.668 0.247 1.00 91.00 110 VAL A N 1
ATOM 798 C CA . VAL A 1 110 ? -13.778 1.127 -0.818 1.00 91.00 110 VAL A CA 1
ATOM 799 C C . VAL A 1 110 ? -13.417 2.523 -1.346 1.00 91.00 110 VAL A C 1
ATOM 801 O O . VAL A 1 110 ? -13.174 2.632 -2.550 1.00 91.00 110 VAL A O 1
ATOM 804 N N . PRO A 1 111 ? -13.349 3.587 -0.516 1.00 90.94 111 PRO A N 1
ATOM 805 C CA . PRO A 1 111 ? -12.988 4.919 -1.006 1.00 90.94 111 PRO A CA 1
ATOM 806 C C . PRO A 1 111 ? -11.580 4.937 -1.605 1.00 90.94 111 PRO A C 1
ATOM 808 O O . PRO A 1 111 ? -11.377 5.511 -2.673 1.00 90.94 111 PRO A O 1
ATOM 811 N N . TYR A 1 112 ? -10.636 4.230 -0.976 1.00 90.38 112 TYR A N 1
ATOM 812 C CA . TYR A 1 112 ? -9.276 4.096 -1.486 1.00 90.38 112 TYR A CA 1
ATOM 813 C C . TYR A 1 112 ? -9.239 3.468 -2.887 1.00 90.38 112 TYR A C 1
ATOM 815 O O . TYR A 1 112 ? -8.638 4.034 -3.796 1.00 90.38 112 TYR A O 1
ATOM 823 N N . ALA A 1 113 ? -9.913 2.332 -3.092 1.00 90.75 113 ALA A N 1
ATOM 824 C CA . ALA A 1 113 ? -9.908 1.629 -4.374 1.00 90.75 113 ALA A CA 1
ATOM 825 C C . ALA A 1 113 ? -10.573 2.444 -5.493 1.00 90.75 113 ALA A C 1
ATOM 827 O O . ALA A 1 113 ? -10.059 2.484 -6.610 1.00 90.75 113 ALA A O 1
ATOM 828 N N . VAL A 1 114 ? -11.691 3.120 -5.203 1.00 93.12 114 VAL A N 1
ATOM 829 C CA . VAL A 1 114 ? -12.382 3.969 -6.188 1.00 93.12 114 VAL A CA 1
ATOM 830 C C . VAL A 1 114 ? -11.491 5.139 -6.604 1.00 93.12 114 VAL A C 1
ATOM 832 O O . VAL A 1 114 ? -11.307 5.372 -7.800 1.00 93.12 114 VAL A O 1
ATOM 835 N N . CYS A 1 115 ? -10.886 5.838 -5.641 1.00 91.94 115 CYS A N 1
ATOM 836 C CA . CYS A 1 115 ? -9.977 6.943 -5.933 1.00 91.94 115 CYS A CA 1
ATOM 837 C C . CYS A 1 115 ? -8.697 6.479 -6.638 1.00 91.94 115 CYS A C 1
ATOM 839 O O . CYS A 1 115 ? -8.284 7.148 -7.576 1.00 91.94 115 CYS A O 1
ATOM 841 N N . ALA A 1 116 ? -8.146 5.308 -6.298 1.00 89.69 116 ALA A N 1
ATOM 842 C CA . ALA A 1 116 ? -6.999 4.710 -6.990 1.00 89.69 116 ALA A CA 1
ATOM 843 C C . ALA A 1 116 ? -7.264 4.432 -8.470 1.00 89.69 116 ALA A C 1
ATOM 845 O O . ALA A 1 116 ? -6.417 4.706 -9.322 1.00 89.69 116 ALA A O 1
ATOM 846 N N . VAL A 1 117 ? -8.455 3.930 -8.805 1.00 90.81 117 VAL A N 1
ATOM 847 C CA . VAL A 1 117 ? -8.845 3.731 -10.207 1.00 90.81 117 VAL A CA 1
ATOM 848 C C . VAL A 1 117 ? -8.973 5.074 -10.928 1.00 90.81 117 VAL A C 1
ATOM 850 O O . VAL A 1 117 ? -8.466 5.219 -12.039 1.00 90.81 117 VAL A O 1
ATOM 853 N N . ILE A 1 118 ? -9.599 6.071 -10.296 1.00 92.06 118 ILE A N 1
ATOM 854 C CA . ILE A 1 118 ? -9.734 7.420 -10.868 1.00 92.06 118 ILE A CA 1
ATOM 855 C C . ILE A 1 118 ? -8.355 8.067 -11.077 1.00 92.06 118 ILE A C 1
ATOM 857 O O . ILE A 1 118 ? -8.089 8.578 -12.164 1.00 92.06 118 ILE A O 1
ATOM 861 N N . GLY A 1 119 ? -7.465 7.993 -10.086 1.00 88.06 119 GLY A N 1
ATOM 862 C CA . GLY A 1 119 ? -6.094 8.504 -10.144 1.00 88.06 119 GLY A CA 1
ATOM 863 C C . GLY A 1 119 ? -5.273 7.847 -11.252 1.00 88.06 119 GLY A C 1
ATOM 864 O O . GLY A 1 119 ? -4.642 8.536 -12.055 1.00 88.06 119 GLY A O 1
ATOM 865 N N . ALA A 1 120 ? -5.359 6.520 -11.397 1.00 85.69 120 ALA A N 1
ATOM 866 C CA . ALA A 1 120 ? -4.689 5.793 -12.477 1.00 85.69 120 ALA A CA 1
ATOM 867 C C . ALA A 1 120 ? -5.183 6.214 -13.876 1.00 85.69 120 ALA A C 1
ATOM 869 O O . ALA A 1 120 ? -4.374 6.399 -14.792 1.00 85.69 120 ALA A O 1
ATOM 870 N N . LEU A 1 121 ? -6.497 6.408 -14.044 1.00 88.31 121 LEU A N 1
ATOM 871 C CA . LEU A 1 121 ? -7.084 6.899 -15.297 1.00 88.31 121 LEU A CA 1
ATOM 872 C C . LEU A 1 121 ? -6.661 8.344 -15.593 1.00 88.31 121 LEU A C 1
ATOM 874 O O . LEU A 1 121 ? -6.288 8.655 -16.727 1.00 88.31 121 LEU A O 1
ATOM 878 N N . LEU A 1 122 ? -6.661 9.212 -14.576 1.00 85.69 122 LEU A N 1
ATOM 879 C CA . LEU A 1 122 ? -6.192 10.594 -14.690 1.00 85.69 122 LEU A CA 1
ATOM 880 C C . LEU A 1 122 ? -4.712 10.654 -15.069 1.00 85.69 122 LEU A C 1
ATOM 882 O O . LEU A 1 122 ? -4.351 11.402 -15.975 1.00 85.69 122 LEU A O 1
ATOM 886 N N . ALA A 1 123 ? -3.861 9.831 -14.456 1.00 80.50 123 ALA A N 1
ATOM 887 C CA . ALA A 1 123 ? -2.446 9.746 -14.808 1.00 80.50 123 ALA A CA 1
ATOM 888 C C . ALA A 1 123 ? -2.245 9.326 -16.276 1.00 80.50 123 ALA A C 1
ATOM 890 O O . ALA A 1 123 ? -1.411 9.904 -16.980 1.00 80.50 123 ALA A O 1
ATOM 891 N N . GLY A 1 124 ? -3.047 8.372 -16.769 1.00 79.06 124 GLY A N 1
ATOM 892 C CA . GLY A 1 124 ? -3.064 7.983 -18.183 1.00 79.06 124 GLY A CA 1
ATOM 893 C C . GLY A 1 124 ? -3.481 9.128 -19.113 1.00 79.06 124 GLY A C 1
ATOM 894 O O . GLY A 1 124 ? -2.828 9.373 -20.130 1.00 79.06 124 GLY A O 1
ATOM 895 N N . TYR A 1 125 ? -4.518 9.880 -18.738 1.00 82.12 125 TYR A N 1
ATOM 896 C CA . TYR A 1 125 ? -4.999 11.040 -19.494 1.00 82.12 125 TYR A CA 1
ATOM 897 C C . TYR A 1 125 ? -3.984 12.197 -19.523 1.00 82.12 125 TYR A C 1
ATOM 899 O O . TYR A 1 125 ? -3.729 12.790 -20.574 1.00 82.12 125 TYR A O 1
ATOM 907 N N . VAL A 1 126 ? -3.344 12.497 -18.389 1.00 80.19 126 VAL A N 1
ATOM 908 C CA . VAL A 1 126 ? -2.297 13.530 -18.284 1.00 80.19 126 VAL A CA 1
ATOM 909 C C . VAL A 1 126 ? -1.079 13.161 -19.130 1.00 80.19 126 VAL A C 1
ATOM 911 O O . VAL A 1 126 ? -0.524 14.017 -19.822 1.00 80.19 126 VAL A O 1
ATOM 914 N N . LYS A 1 127 ? -0.693 11.879 -19.148 1.00 74.44 127 LYS A N 1
ATOM 915 C CA . LYS A 1 127 ? 0.382 11.395 -20.021 1.00 74.44 127 LYS A CA 1
ATOM 916 C C . LYS A 1 127 ? 0.041 11.581 -21.503 1.00 74.44 127 LYS A C 1
ATOM 918 O O . LYS A 1 127 ? 0.900 12.017 -22.267 1.00 74.44 127 LYS A O 1
ATOM 923 N N . ALA A 1 128 ? -1.198 11.291 -21.902 1.00 73.56 128 ALA A N 1
ATOM 924 C CA . ALA A 1 128 ? -1.649 11.434 -23.287 1.00 73.56 128 ALA A CA 1
ATOM 925 C C . ALA A 1 128 ? -1.720 12.899 -23.758 1.00 73.56 128 ALA A C 1
ATOM 927 O O . ALA A 1 128 ? -1.469 13.178 -24.926 1.00 73.56 128 ALA A O 1
ATOM 928 N N . THR A 1 129 ? -2.040 13.835 -22.859 1.00 76.75 129 THR A N 1
ATOM 929 C CA . THR A 1 129 ? -2.252 15.255 -23.196 1.00 76.75 129 THR A CA 1
ATOM 930 C C . THR A 1 129 ? -0.996 16.120 -23.072 1.00 76.75 129 THR A C 1
ATOM 932 O O . THR A 1 129 ? -0.808 17.028 -23.878 1.00 76.75 129 THR A O 1
ATOM 935 N N . MET A 1 130 ? -0.119 15.856 -22.094 1.00 64.81 130 MET A N 1
ATOM 936 C CA . MET A 1 130 ? 1.053 16.701 -21.795 1.00 64.81 130 MET A CA 1
ATOM 937 C C . MET A 1 130 ? 2.416 16.020 -22.012 1.00 64.81 130 MET A C 1
ATOM 939 O O . MET A 1 130 ? 3.460 16.638 -21.765 1.00 64.81 130 MET A O 1
ATOM 943 N N . GLY A 1 131 ? 2.439 14.767 -22.479 1.00 71.44 131 GLY A N 1
ATOM 944 C CA . GLY A 1 131 ? 3.663 14.036 -22.817 1.00 71.44 131 GLY A CA 1
ATOM 945 C C . GLY A 1 131 ? 4.709 14.047 -21.692 1.00 71.44 131 GLY A C 1
ATOM 946 O O . GLY A 1 131 ? 4.403 13.803 -20.525 1.00 71.44 131 GLY A O 1
ATOM 947 N N . ILE A 1 132 ? 5.957 14.375 -22.040 1.00 66.62 132 ILE A N 1
ATOM 948 C CA . ILE A 1 132 ? 7.130 14.310 -21.147 1.00 66.62 132 ILE A CA 1
ATOM 949 C C . ILE A 1 132 ? 7.009 15.259 -19.937 1.00 66.62 132 ILE A C 1
ATOM 951 O O . ILE A 1 132 ? 7.449 14.922 -18.837 1.00 66.62 132 ILE A O 1
ATOM 955 N N . LYS A 1 133 ? 6.378 16.433 -20.103 1.00 69.81 133 LYS A N 1
ATOM 956 C CA . LYS A 1 133 ? 6.190 17.400 -19.002 1.00 69.81 133 LYS A CA 1
ATOM 957 C C . LYS A 1 133 ? 5.144 16.919 -17.993 1.00 69.81 133 LYS A C 1
ATOM 959 O O . LYS A 1 133 ? 5.326 17.114 -16.794 1.00 69.81 133 LYS A O 1
ATOM 964 N N . GLY A 1 134 ? 4.086 16.260 -18.473 1.00 68.75 134 GLY A N 1
ATOM 965 C CA . GLY A 1 134 ? 3.048 15.671 -17.622 1.00 68.75 134 GLY A CA 1
ATOM 966 C C . GLY A 1 134 ? 3.581 14.518 -16.773 1.00 68.75 134 GLY A C 1
ATOM 967 O O . GLY A 1 134 ? 3.305 14.451 -15.578 1.00 68.75 134 GLY A O 1
ATOM 968 N N . GLU A 1 135 ? 4.416 13.655 -17.355 1.00 68.44 135 GLU A N 1
ATOM 969 C CA . GLU A 1 135 ? 5.020 12.535 -16.625 1.00 68.44 135 GLU A CA 1
ATOM 970 C C . GLU A 1 135 ? 5.973 13.011 -15.516 1.00 68.44 135 GLU A C 1
ATOM 972 O O . GLU A 1 135 ? 5.935 12.488 -14.401 1.00 68.44 135 GLU A O 1
ATOM 977 N N . ALA A 1 136 ? 6.771 14.049 -15.783 1.00 74.00 136 ALA A N 1
ATOM 978 C CA . ALA A 1 136 ? 7.637 14.657 -14.774 1.00 74.00 136 ALA A CA 1
ATOM 979 C C . ALA A 1 136 ? 6.840 15.307 -13.629 1.00 74.00 136 ALA A C 1
ATOM 981 O O . ALA A 1 136 ? 7.220 15.160 -12.468 1.00 74.00 136 ALA A O 1
ATOM 982 N N . LEU A 1 137 ? 5.719 15.973 -13.935 1.00 78.81 137 LEU A N 1
ATOM 983 C CA . LEU A 1 137 ? 4.851 16.592 -12.929 1.00 78.81 137 LEU A CA 1
ATOM 984 C C . LEU A 1 137 ? 4.219 15.545 -12.003 1.00 78.81 137 LEU A C 1
ATOM 986 O O . LEU A 1 137 ? 4.284 15.691 -10.785 1.00 78.81 137 LEU A O 1
ATOM 990 N N . VAL A 1 138 ? 3.660 14.467 -12.565 1.00 76.75 138 VAL A N 1
ATOM 991 C CA . VAL A 1 138 ? 3.048 13.377 -11.784 1.00 76.75 138 VAL A CA 1
ATOM 992 C C . VAL A 1 138 ? 4.092 12.699 -10.897 1.00 76.75 138 VAL A C 1
ATOM 994 O O . VAL A 1 138 ? 3.863 12.481 -9.709 1.00 76.75 138 VAL A O 1
ATOM 997 N N . ARG A 1 139 ? 5.277 12.413 -11.448 1.00 77.44 139 ARG A N 1
ATOM 998 C CA . ARG A 1 139 ? 6.363 11.759 -10.706 1.00 77.44 139 ARG A CA 1
ATOM 999 C C . ARG A 1 139 ? 6.951 12.668 -9.620 1.00 77.44 139 ARG A C 1
ATOM 1001 O O . ARG A 1 139 ? 7.275 12.185 -8.538 1.00 77.44 139 ARG A O 1
ATOM 1008 N N . GLY A 1 140 ? 7.043 13.972 -9.886 1.00 80.50 140 GLY A N 1
ATOM 1009 C CA . GLY A 1 140 ? 7.442 14.984 -8.907 1.00 80.50 140 GLY A CA 1
ATOM 1010 C C . GLY A 1 140 ? 6.418 15.147 -7.782 1.00 80.50 140 GLY A C 1
ATOM 1011 O O . GLY A 1 140 ? 6.795 15.129 -6.614 1.00 80.50 140 GLY A O 1
ATOM 1012 N N . GLY A 1 141 ? 5.126 15.220 -8.119 1.00 81.12 141 GLY A N 1
ATOM 1013 C CA . GLY A 1 141 ? 4.028 15.278 -7.149 1.00 81.12 141 GLY A CA 1
ATOM 1014 C C . GLY A 1 141 ? 3.991 14.051 -6.239 1.00 81.12 141 GLY A C 1
ATOM 1015 O O . GLY A 1 141 ? 3.932 14.194 -5.020 1.00 81.12 141 GLY A O 1
ATOM 1016 N N . LEU A 1 142 ? 4.149 12.853 -6.814 1.00 79.81 142 LEU A N 1
ATOM 1017 C CA . LEU A 1 142 ? 4.276 11.613 -6.047 1.00 79.81 142 LEU A CA 1
ATOM 1018 C C . LEU A 1 142 ? 5.467 11.669 -5.076 1.00 79.81 142 LEU A C 1
ATOM 1020 O O . LEU A 1 142 ? 5.329 11.312 -3.909 1.00 79.81 142 LEU A O 1
ATOM 1024 N N . GLY A 1 143 ? 6.625 12.161 -5.533 1.00 79.75 143 GLY A N 1
ATOM 1025 C CA . GLY A 1 143 ? 7.804 12.344 -4.682 1.00 79.75 143 GLY A CA 1
ATOM 1026 C C . GLY A 1 143 ? 7.556 13.301 -3.512 1.00 79.75 143 GLY A C 1
ATOM 1027 O O . GLY A 1 143 ? 7.916 12.988 -2.378 1.00 79.75 143 GLY A O 1
ATOM 1028 N N . ILE A 1 144 ? 6.885 14.431 -3.760 1.00 85.38 144 ILE A N 1
ATOM 1029 C CA . ILE A 1 144 ? 6.516 15.405 -2.720 1.00 85.38 144 ILE A CA 1
ATOM 1030 C C . ILE A 1 144 ? 5.579 14.771 -1.686 1.00 85.38 144 ILE A C 1
ATOM 1032 O O . ILE A 1 144 ? 5.792 14.949 -0.487 1.00 85.38 144 ILE A O 1
ATOM 1036 N N . ILE A 1 145 ? 4.582 13.997 -2.126 1.00 82.94 145 ILE A N 1
ATOM 1037 C CA . ILE A 1 145 ? 3.653 13.295 -1.229 1.00 82.94 145 ILE A CA 1
ATOM 1038 C C . ILE A 1 145 ? 4.403 12.286 -0.350 1.00 82.94 145 ILE A C 1
ATOM 1040 O O . ILE A 1 145 ? 4.204 12.279 0.863 1.00 82.94 145 ILE A O 1
ATOM 1044 N N . VAL A 1 146 ? 5.310 11.483 -0.919 1.00 80.12 146 VAL A N 1
ATOM 1045 C CA . VAL A 1 146 ? 6.116 10.514 -0.149 1.00 80.12 146 VAL A CA 1
ATOM 1046 C C . VAL A 1 146 ? 6.974 11.219 0.904 1.00 80.12 146 VAL A C 1
ATOM 1048 O O . VAL A 1 146 ? 7.030 10.772 2.053 1.00 80.12 146 VAL A O 1
ATOM 1051 N N . ILE A 1 147 ? 7.601 12.344 0.549 1.00 83.44 147 ILE A N 1
ATOM 1052 C CA . ILE A 1 147 ? 8.375 13.163 1.492 1.00 83.44 147 ILE A CA 1
ATOM 1053 C C . ILE A 1 147 ? 7.461 13.729 2.589 1.00 83.44 147 ILE A C 1
ATOM 1055 O O . ILE A 1 147 ? 7.819 13.682 3.765 1.00 83.44 147 ILE A O 1
ATOM 1059 N N . GLY A 1 148 ? 6.270 14.211 2.227 1.00 83.69 148 GLY A N 1
ATOM 1060 C CA . GLY A 1 148 ? 5.274 14.725 3.169 1.00 83.69 148 GLY A CA 1
ATOM 1061 C C . GLY A 1 148 ? 4.807 13.669 4.173 1.00 83.69 148 GLY A C 1
ATOM 1062 O O . GLY A 1 148 ? 4.801 13.928 5.376 1.00 83.69 148 GLY A O 1
ATOM 1063 N N . ILE A 1 149 ? 4.499 12.455 3.705 1.00 79.81 149 ILE A N 1
ATOM 1064 C CA . ILE A 1 149 ? 4.136 11.320 4.568 1.00 79.81 149 ILE A CA 1
ATOM 1065 C C . ILE A 1 149 ? 5.316 10.932 5.470 1.00 79.81 149 ILE A C 1
ATOM 1067 O O . ILE A 1 149 ? 5.133 10.731 6.669 1.00 79.81 149 ILE A O 1
ATOM 1071 N N . SER A 1 150 ? 6.536 10.878 4.925 1.00 77.06 150 SER A N 1
ATOM 1072 C CA . SER A 1 150 ? 7.748 10.566 5.701 1.00 77.06 150 SER A CA 1
ATOM 1073 C C . SER A 1 150 ? 7.985 11.588 6.817 1.00 77.06 150 SER A C 1
ATOM 1075 O O . SER A 1 150 ? 8.273 11.212 7.952 1.00 77.06 150 SER A O 1
ATOM 1077 N N . MET A 1 151 ? 7.799 12.882 6.527 1.00 83.31 151 MET A N 1
ATOM 1078 C CA . MET A 1 151 ? 7.855 13.935 7.542 1.00 83.31 151 MET A CA 1
ATOM 1079 C C . MET A 1 151 ? 6.757 13.767 8.595 1.00 83.31 151 MET A C 1
ATOM 1081 O O . MET A 1 151 ? 7.042 13.881 9.785 1.00 83.31 151 MET A O 1
ATOM 1085 N N . LEU A 1 152 ? 5.525 13.450 8.190 1.00 80.12 152 LEU A N 1
ATOM 1086 C CA . LEU A 1 152 ? 4.428 13.216 9.129 1.00 80.12 152 LEU A CA 1
ATOM 1087 C C . LEU A 1 152 ? 4.765 12.096 10.119 1.00 80.12 152 LEU A C 1
ATOM 1089 O O . LEU A 1 152 ? 4.546 12.279 11.311 1.00 80.12 152 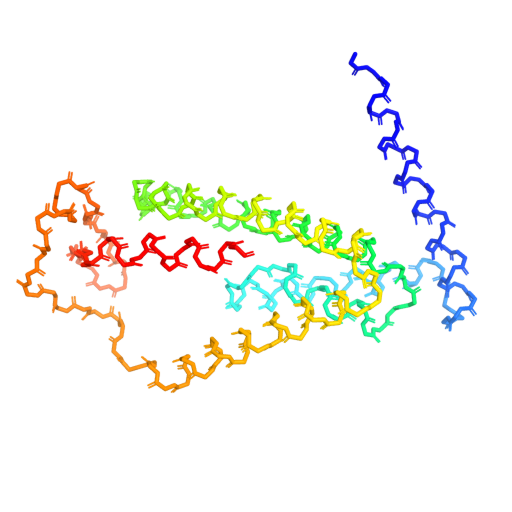LEU A O 1
ATOM 1093 N N . PHE A 1 153 ? 5.366 10.988 9.677 1.00 72.50 153 PHE A N 1
ATOM 1094 C CA . PHE A 1 153 ? 5.811 9.928 10.591 1.00 72.50 153 PHE A CA 1
ATOM 1095 C C . PHE A 1 153 ? 6.850 10.413 11.611 1.00 72.50 153 PHE A C 1
ATOM 1097 O O . PHE A 1 153 ? 6.752 10.077 12.792 1.00 72.50 153 PHE A O 1
ATOM 1104 N N . ILE A 1 154 ? 7.813 11.234 11.180 1.00 79.50 154 ILE A N 1
ATOM 1105 C CA . ILE A 1 154 ? 8.861 11.779 12.057 1.00 79.50 154 ILE A CA 1
ATOM 1106 C C . ILE A 1 154 ? 8.267 12.749 13.091 1.00 79.50 154 ILE A C 1
ATOM 1108 O O . ILE A 1 154 ? 8.645 12.714 14.262 1.00 79.50 154 ILE A O 1
ATOM 1112 N N . PHE A 1 155 ? 7.327 13.605 12.681 1.00 77.31 155 PHE A N 1
ATOM 1113 C CA . PHE A 1 155 ? 6.778 14.658 13.542 1.00 77.31 155 PHE A CA 1
ATOM 1114 C C . PHE A 1 155 ? 5.568 14.215 14.381 1.00 77.31 155 PHE A C 1
ATOM 1116 O O . PHE A 1 155 ? 5.396 14.704 15.497 1.00 77.31 155 PHE A O 1
ATOM 1123 N N . ALA A 1 156 ? 4.741 13.291 13.885 1.00 65.94 156 ALA A N 1
ATOM 1124 C CA . ALA A 1 156 ? 3.475 12.886 14.505 1.00 65.94 156 ALA A CA 1
ATOM 1125 C C . ALA A 1 156 ? 3.536 11.541 15.257 1.00 65.94 156 ALA A C 1
ATOM 1127 O O . ALA A 1 156 ? 2.543 11.137 15.856 1.00 65.94 156 ALA A O 1
ATOM 1128 N N . GLY A 1 157 ? 4.684 10.852 15.286 1.00 55.12 157 GLY A N 1
ATOM 1129 C CA . GLY A 1 157 ? 4.846 9.509 15.871 1.00 55.12 157 GLY A CA 1
ATOM 1130 C C . GLY A 1 157 ? 4.730 9.385 17.401 1.00 55.12 157 GLY A C 1
ATOM 1131 O O . GLY A 1 157 ? 5.233 8.417 17.967 1.00 55.12 157 GLY A O 1
ATOM 1132 N N . LYS A 1 158 ? 4.108 10.335 18.114 1.00 49.28 158 LYS A N 1
ATOM 1133 C CA . LYS A 1 158 ? 3.974 10.280 19.581 1.00 49.28 158 LYS A CA 1
ATOM 1134 C C . LYS A 1 158 ? 2.562 9.853 20.007 1.00 49.28 158 LYS A C 1
ATOM 1136 O O . LYS A 1 158 ? 1.612 10.599 19.813 1.00 49.28 158 LYS A O 1
ATOM 1141 N N . LYS A 1 159 ? 2.495 8.700 20.697 1.00 50.84 159 LYS A N 1
ATOM 1142 C CA . LYS A 1 159 ? 1.338 8.091 21.400 1.00 50.84 159 LYS A CA 1
ATOM 1143 C C . LYS A 1 159 ? 0.216 7.534 20.506 1.00 50.84 159 LYS A C 1
ATOM 1145 O O . LYS A 1 159 ? -0.850 8.127 20.403 1.00 50.84 159 LYS A O 1
ATOM 1150 N N . ILE A 1 160 ? 0.441 6.347 19.934 1.00 55.34 160 ILE A N 1
ATOM 1151 C CA . ILE A 1 160 ? -0.573 5.589 19.166 1.00 55.34 160 ILE A CA 1
ATOM 1152 C C . ILE A 1 160 ? -0.934 4.244 19.841 1.00 55.34 160 ILE A C 1
ATOM 1154 O O . ILE A 1 160 ? -1.983 3.688 19.550 1.00 55.34 160 ILE A O 1
ATOM 1158 N N . GLU A 1 161 ? -0.120 3.747 20.784 1.00 52.97 161 GLU A N 1
ATOM 1159 C CA . GLU A 1 161 ? -0.222 2.379 21.333 1.00 52.97 161 GLU A CA 1
ATOM 1160 C C . GLU A 1 161 ? -1.565 2.064 22.026 1.00 52.97 161 GLU A C 1
ATOM 1162 O O . GLU A 1 161 ? -2.135 1.003 21.802 1.00 52.97 161 GLU A O 1
ATOM 1167 N N . TYR A 1 162 ? -2.102 2.990 22.833 1.00 53.81 162 TYR A N 1
ATOM 1168 C CA . TYR A 1 162 ? -3.406 2.847 23.500 1.00 53.81 162 TYR A CA 1
ATOM 1169 C C . TYR A 1 162 ? -4.095 4.215 23.588 1.00 53.81 162 TYR A C 1
ATOM 1171 O O . TYR A 1 162 ? -3.894 4.947 24.561 1.00 53.81 162 TYR A O 1
ATOM 1179 N N . PRO A 1 163 ? -4.853 4.628 22.561 1.00 60.12 163 PRO A N 1
ATOM 1180 C CA . PRO A 1 163 ? -5.562 5.895 22.601 1.00 60.12 163 PRO A CA 1
ATOM 1181 C C . PRO A 1 163 ? -6.764 5.787 23.549 1.00 60.12 163 PRO A C 1
ATOM 1183 O O . PRO A 1 163 ? -7.706 5.039 23.293 1.00 60.12 163 PRO A O 1
ATOM 1186 N N . GLU A 1 164 ? -6.752 6.553 24.639 1.00 57.22 164 GLU A N 1
ATOM 1187 C CA . GLU A 1 164 ? -7.940 6.772 25.468 1.00 57.22 164 GLU A CA 1
ATOM 1188 C C . GLU A 1 164 ? -8.841 7.786 24.751 1.00 57.22 164 GLU A C 1
ATOM 1190 O O . GLU A 1 164 ? -8.593 8.993 24.756 1.00 57.22 164 GLU A O 1
ATOM 1195 N N . VAL A 1 165 ? -9.849 7.285 24.037 1.00 60.22 165 VAL A N 1
ATOM 1196 C CA . VAL A 1 165 ? -10.786 8.120 23.279 1.00 60.22 165 VAL A CA 1
ATOM 1197 C C . VAL A 1 165 ? -11.928 8.537 24.207 1.00 60.22 165 VAL A C 1
ATOM 1199 O O . VAL A 1 165 ? -12.652 7.687 24.709 1.00 60.22 165 VAL A O 1
ATOM 1202 N N . GLY A 1 166 ? -12.069 9.843 24.463 1.00 59.38 166 GLY A N 1
ATOM 1203 C CA . GLY A 1 166 ? -13.095 10.375 25.373 1.00 59.38 166 GLY A CA 1
ATOM 1204 C C . GLY A 1 166 ? -14.502 10.466 24.769 1.00 59.38 166 GLY A C 1
ATOM 1205 O O . GLY A 1 166 ? -15.474 10.170 25.452 1.00 59.38 166 GLY A O 1
ATOM 1206 N N . GLU A 1 167 ? -14.622 10.837 23.489 1.00 59.31 167 GLU A N 1
ATOM 1207 C CA . GLU A 1 167 ? -15.911 10.957 22.792 1.00 59.31 167 GLU A CA 1
ATOM 1208 C C . GLU A 1 167 ? -15.802 10.496 21.332 1.00 59.31 167 GLU A C 1
ATOM 1210 O O . GLU A 1 167 ? -14.849 10.843 20.620 1.00 59.31 167 GLU A O 1
ATOM 1215 N N . VAL A 1 168 ? -16.800 9.724 20.897 1.00 62.72 168 VAL A N 1
ATOM 1216 C CA . VAL A 1 168 ? -16.965 9.222 19.528 1.00 62.72 168 VAL A CA 1
ATOM 1217 C C . VAL A 1 168 ? -18.014 10.077 18.820 1.00 62.72 168 VAL A C 1
ATOM 1219 O O . VAL A 1 168 ? -19.101 10.283 19.349 1.00 62.72 168 VAL A O 1
ATOM 1222 N N . ASP A 1 169 ? -17.714 10.567 17.615 1.00 72.94 169 ASP A N 1
ATOM 1223 C CA . ASP A 1 169 ? -18.684 11.354 16.842 1.00 72.94 169 ASP A CA 1
ATOM 1224 C C . ASP A 1 169 ? -19.902 10.503 16.454 1.00 72.94 169 ASP A C 1
ATOM 1226 O O . ASP A 1 169 ? -19.743 9.349 16.045 1.00 72.94 169 ASP A O 1
ATOM 1230 N N . SER A 1 170 ? -21.103 11.094 16.425 1.00 65.69 170 SER A N 1
ATOM 1231 C CA . SER A 1 170 ? -22.339 10.380 16.054 1.00 65.69 170 SER A CA 1
ATOM 1232 C C . SER A 1 170 ? -22.286 9.738 14.662 1.00 65.69 170 SER A C 1
ATOM 1234 O O . SER A 1 170 ? -22.951 8.737 14.409 1.00 65.69 170 SER A O 1
ATOM 1236 N N . PHE A 1 171 ? -21.487 10.279 13.735 1.00 66.62 171 PHE A N 1
ATOM 1237 C CA . PHE A 1 171 ? -21.256 9.649 12.432 1.00 66.62 171 PHE A CA 1
ATOM 1238 C C . PHE A 1 171 ? -20.465 8.341 12.570 1.00 66.62 171 PHE A C 1
ATOM 1240 O O . PHE A 1 171 ? -20.824 7.330 11.974 1.00 66.62 171 PHE A O 1
ATOM 1247 N N . THR A 1 172 ? -19.421 8.341 13.395 1.00 69.06 172 THR A N 1
ATOM 1248 C CA . THR A 1 172 ? -18.566 7.173 13.624 1.00 69.06 172 THR A CA 1
ATOM 1249 C C . THR A 1 172 ? -19.287 6.099 14.447 1.00 69.06 172 THR A C 1
ATOM 1251 O O . THR A 1 172 ? -19.153 4.909 14.159 1.00 69.06 172 THR A O 1
ATOM 1254 N N . GLU A 1 173 ? -20.121 6.512 15.405 1.00 69.81 173 GLU A N 1
ATOM 1255 C CA . GLU A 1 173 ? -20.972 5.622 16.204 1.00 69.81 173 GLU A CA 1
ATOM 1256 C C . GLU A 1 173 ? -22.029 4.914 15.339 1.00 69.81 173 GLU A C 1
ATOM 1258 O O . GLU A 1 173 ? -22.195 3.697 15.432 1.00 69.81 173 GLU A O 1
ATOM 1263 N N . ARG A 1 174 ? -22.663 5.636 14.399 1.00 70.31 174 ARG A N 1
ATOM 1264 C CA . ARG A 1 174 ? -23.634 5.057 13.448 1.00 70.31 174 ARG A CA 1
ATOM 1265 C C . ARG A 1 174 ? -23.028 4.017 12.509 1.00 70.31 174 ARG A C 1
ATOM 1267 O O . ARG A 1 174 ? -23.739 3.106 12.093 1.00 70.31 174 ARG A O 1
ATOM 1274 N N . LEU A 1 175 ? -21.741 4.131 12.172 1.00 68.69 175 LEU A N 1
ATOM 1275 C CA . LEU A 1 175 ? -21.057 3.123 11.359 1.00 68.69 175 LEU A CA 1
ATOM 1276 C C . LEU A 1 175 ? -20.679 1.854 12.146 1.00 68.69 175 LEU A C 1
ATOM 1278 O O . LEU A 1 175 ? -20.320 0.851 11.526 1.00 68.69 175 LEU A O 1
ATOM 1282 N N . GLY A 1 176 ? -20.761 1.865 13.484 1.00 70.75 176 GLY A N 1
ATOM 1283 C CA . GLY A 1 176 ? -20.493 0.686 14.313 1.00 70.75 176 GLY A CA 1
ATOM 1284 C C . GLY A 1 176 ? -19.115 0.074 14.045 1.00 70.75 176 GLY A C 1
ATOM 1285 O O . GLY A 1 176 ? -19.002 -1.145 13.882 1.00 70.75 176 GLY A O 1
ATOM 1286 N N . LEU A 1 177 ? -18.098 0.938 13.913 1.00 71.31 177 LEU A N 1
ATOM 1287 C CA . LEU A 1 177 ? -16.726 0.561 13.558 1.00 71.31 177 LEU A CA 1
ATOM 1288 C C . LEU A 1 177 ? -15.930 0.020 14.751 1.00 71.31 177 LEU A C 1
ATOM 1290 O O . LEU A 1 177 ? -14.941 -0.665 14.537 1.00 71.31 177 LEU A O 1
ATOM 1294 N N . ALA A 1 178 ? -16.341 0.296 15.988 1.00 70.12 178 ALA A N 1
ATOM 1295 C CA . ALA A 1 178 ? -15.677 -0.220 17.182 1.00 70.12 178 ALA A CA 1
ATOM 1296 C C . ALA A 1 178 ? -15.877 -1.743 17.318 1.00 70.12 178 ALA A C 1
ATOM 1298 O O . ALA A 1 178 ? -16.990 -2.248 17.163 1.00 70.12 178 ALA A O 1
ATOM 1299 N N . MET A 1 179 ? -14.808 -2.476 17.629 1.00 65.88 179 MET A N 1
ATOM 1300 C CA . MET A 1 179 ? -14.860 -3.891 18.011 1.00 65.88 179 MET A CA 1
ATOM 1301 C C . MET A 1 179 ? -13.944 -4.091 19.219 1.00 65.88 179 MET A C 1
ATOM 1303 O O . MET A 1 179 ? -12.969 -3.374 19.408 1.00 65.88 179 MET A O 1
ATOM 1307 N N . ALA A 1 180 ? -14.255 -5.068 20.052 1.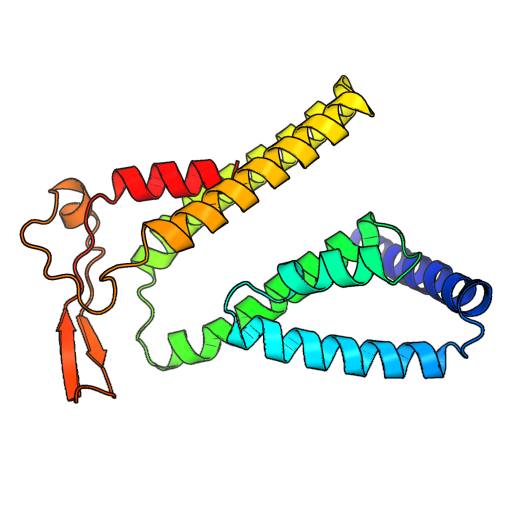00 69.81 180 ALA A N 1
ATOM 1308 C CA . ALA A 1 180 ? -13.367 -5.496 21.116 1.00 69.81 180 ALA A CA 1
ATOM 1309 C C . ALA A 1 180 ? -12.404 -6.555 20.566 1.00 69.81 180 ALA A C 1
ATOM 1311 O O . ALA A 1 180 ? -12.850 -7.455 19.852 1.00 69.81 180 ALA A O 1
ATOM 1312 N N . TYR A 1 181 ? -11.112 -6.479 20.890 1.00 69.31 181 TYR A N 1
ATOM 1313 C CA . TYR A 1 181 ? -10.156 -7.538 20.556 1.00 69.31 181 TYR A CA 1
ATOM 1314 C C . TYR A 1 181 ? -9.470 -8.094 21.810 1.00 69.31 181 TYR A C 1
ATOM 1316 O O . TYR A 1 181 ? -9.228 -7.371 22.777 1.00 69.31 181 TYR A O 1
ATOM 1324 N N . TRP A 1 182 ? -9.194 -9.400 21.796 1.00 68.94 182 TRP A N 1
ATOM 1325 C CA . TRP A 1 182 ? -8.465 -10.098 22.845 1.00 68.94 182 TRP A CA 1
ATOM 1326 C C . TRP A 1 182 ? -6.960 -9.959 22.637 1.00 68.94 182 TRP A C 1
ATOM 1328 O O . TRP A 1 182 ? -6.404 -10.538 21.709 1.00 68.94 182 TRP A O 1
ATOM 1338 N N . GLU A 1 183 ? -6.283 -9.217 23.502 1.00 71.06 183 GLU A N 1
ATOM 1339 C CA . GLU A 1 183 ? -4.855 -8.990 23.336 1.00 71.06 183 GLU A CA 1
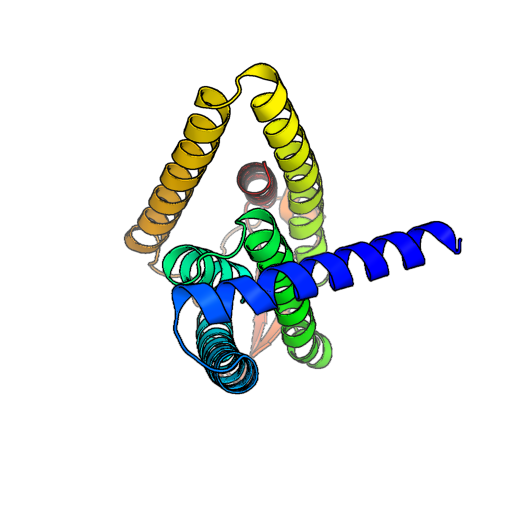ATOM 1340 C C . GLU A 1 183 ? -4.025 -10.014 24.126 1.00 71.06 183 GLU A C 1
ATOM 1342 O O . GLU A 1 183 ? -3.940 -9.947 25.353 1.00 71.06 183 GLU A O 1
ATOM 1347 N N . ASP A 1 184 ? -3.385 -10.952 23.415 1.00 66.88 184 ASP A N 1
ATOM 1348 C CA . ASP A 1 184 ? -2.584 -12.035 24.012 1.00 66.88 184 ASP A CA 1
ATOM 1349 C C . ASP A 1 184 ? -1.416 -11.525 24.881 1.00 66.88 184 ASP A C 1
ATOM 1351 O O . ASP A 1 184 ? -1.056 -12.169 25.864 1.00 66.88 184 ASP A O 1
ATOM 1355 N N . SER A 1 185 ? -0.835 -10.363 24.558 1.00 71.75 185 SER A N 1
ATOM 1356 C CA . SER A 1 185 ? 0.261 -9.732 25.315 1.00 71.75 185 SER A CA 1
ATOM 1357 C C . SER A 1 185 ? -0.178 -9.125 26.648 1.00 71.75 185 SER A C 1
ATOM 1359 O O . SER A 1 185 ? 0.628 -9.051 27.573 1.00 71.75 185 SER A O 1
ATOM 1361 N N . LEU A 1 186 ? -1.436 -8.686 26.755 1.00 68.94 186 LEU A N 1
ATOM 1362 C CA . LEU A 1 186 ? -1.976 -8.008 27.940 1.00 68.94 186 LEU A CA 1
ATOM 1363 C C . LEU A 1 186 ? -2.966 -8.870 28.736 1.00 68.94 186 LEU A C 1
ATOM 1365 O O . LEU A 1 186 ? -3.328 -8.499 29.852 1.00 68.94 186 LEU A O 1
ATOM 1369 N N . GLY A 1 187 ? -3.431 -9.992 28.177 1.00 76.94 187 GLY A N 1
ATOM 1370 C CA . GLY A 1 187 ? -4.402 -10.883 28.818 1.00 76.94 187 GLY A CA 1
ATOM 1371 C C . GLY A 1 187 ? -5.764 -10.229 29.081 1.00 76.94 187 GLY A C 1
ATOM 1372 O O . GLY A 1 187 ? -6.486 -10.663 29.979 1.00 76.94 187 GLY A O 1
ATOM 1373 N N . ARG A 1 188 ? -6.111 -9.165 28.342 1.00 74.38 188 ARG A N 1
ATOM 1374 C CA . ARG A 1 188 ? -7.355 -8.402 28.521 1.00 74.38 188 ARG A CA 1
ATOM 1375 C C . ARG A 1 188 ? -8.034 -8.099 27.190 1.00 74.38 188 ARG A C 1
ATOM 1377 O O . ARG A 1 188 ? -7.389 -8.001 26.148 1.00 74.38 188 ARG A O 1
ATOM 1384 N N . VAL A 1 189 ? -9.346 -7.887 27.254 1.00 72.38 189 VAL A N 1
ATOM 1385 C CA . VAL A 1 189 ? -10.131 -7.366 26.132 1.00 72.38 189 VAL A CA 1
ATOM 1386 C C . VAL A 1 189 ? -9.880 -5.864 26.019 1.00 72.38 189 VAL A C 1
ATOM 1388 O O . VAL A 1 189 ? -10.216 -5.110 26.933 1.00 72.38 189 VAL A O 1
ATOM 1391 N N . VAL A 1 190 ? -9.303 -5.424 24.902 1.00 73.25 190 VAL A N 1
ATOM 1392 C CA . VAL A 1 190 ? -9.136 -4.003 24.585 1.00 73.25 190 VAL A CA 1
ATOM 1393 C C . VAL A 1 190 ? -10.268 -3.581 23.653 1.00 73.25 190 VAL A C 1
ATOM 1395 O O . VAL A 1 190 ? -10.395 -4.068 22.528 1.00 73.25 190 VAL A O 1
ATOM 1398 N N . ASN A 1 191 ? -11.117 -2.676 24.143 1.00 69.50 191 ASN A N 1
ATOM 1399 C CA . ASN A 1 191 ? -12.155 -2.033 23.344 1.00 69.50 191 ASN A CA 1
ATOM 1400 C C . ASN A 1 191 ? -11.531 -0.858 22.596 1.00 69.50 191 ASN A C 1
ATOM 1402 O O . ASN A 1 191 ? -11.185 0.144 23.221 1.00 69.50 191 ASN A O 1
ATOM 1406 N N . TYR A 1 192 ? -11.390 -0.967 21.276 1.00 69.56 192 TYR A N 1
ATOM 1407 C CA . TYR A 1 192 ? -10.931 0.165 20.480 1.00 69.56 192 TYR A CA 1
ATOM 1408 C C . TYR A 1 192 ? -12.124 1.001 20.016 1.00 69.56 192 TYR A C 1
ATOM 1410 O O . TYR A 1 192 ? -13.149 0.482 19.568 1.00 69.56 192 TYR A O 1
ATOM 1418 N N . GLN A 1 193 ? -11.973 2.319 20.101 1.00 70.12 193 GLN A N 1
ATOM 1419 C CA . GLN A 1 193 ? -12.919 3.280 19.552 1.00 70.12 193 GLN A CA 1
ATOM 1420 C C . GLN A 1 193 ? -12.264 4.036 18.398 1.00 70.12 193 GLN A C 1
ATOM 1422 O O . GLN A 1 193 ? -11.081 4.367 18.440 1.00 70.12 193 GLN A O 1
ATOM 1427 N N . VAL A 1 194 ? -13.044 4.291 17.350 1.00 71.19 194 VAL A N 1
ATOM 1428 C CA . VAL A 1 194 ? -12.611 5.069 16.184 1.00 71.19 194 VAL A CA 1
ATOM 1429 C C . VAL A 1 194 ? -13.200 6.467 16.314 1.00 71.19 194 VAL A C 1
ATOM 1431 O O . VAL A 1 194 ? -14.350 6.613 16.722 1.00 71.19 194 VAL A O 1
ATOM 1434 N N . LYS A 1 195 ? -12.434 7.493 15.946 1.00 75.00 195 LYS A N 1
ATOM 1435 C CA . LYS A 1 195 ? -12.890 8.887 15.904 1.00 75.00 195 LYS A CA 1
ATOM 1436 C C . LYS A 1 195 ? -12.720 9.453 14.497 1.00 75.00 195 LYS A C 1
ATOM 1438 O O . LYS A 1 195 ? -11.832 9.012 13.770 1.00 75.00 195 LYS A O 1
ATOM 1443 N N . ASN A 1 196 ? -13.541 10.438 14.122 1.00 78.12 196 ASN A N 1
ATOM 1444 C CA . ASN A 1 196 ? -13.408 11.182 12.871 1.00 78.12 196 ASN A CA 1
ATOM 1445 C C . ASN A 1 196 ? -13.404 10.304 11.605 1.00 78.12 196 ASN A C 1
ATOM 1447 O O . ASN A 1 196 ? -12.595 10.517 10.699 1.00 78.12 196 ASN A O 1
ATOM 1451 N N . ALA A 1 197 ? -14.326 9.337 11.501 1.00 77.25 197 ALA A N 1
ATOM 1452 C CA . ALA A 1 197 ? -14.400 8.447 10.335 1.00 77.25 197 ALA A CA 1
ATOM 1453 C C . ALA A 1 197 ? -14.495 9.223 8.999 1.00 77.25 197 ALA A C 1
ATOM 1455 O O . ALA A 1 197 ? -13.851 8.863 8.019 1.00 77.25 197 ALA A O 1
ATOM 1456 N N . HIS A 1 198 ? -15.201 10.357 8.985 1.00 79.94 198 HIS A N 1
ATOM 1457 C CA . HIS A 1 198 ? -15.323 11.241 7.823 1.00 79.94 198 HIS A CA 1
ATOM 1458 C C . HIS A 1 198 ? -13.974 11.809 7.334 1.00 79.94 198 HIS A C 1
ATOM 1460 O O . HIS A 1 198 ? -13.717 11.811 6.131 1.00 79.94 198 HIS A O 1
ATOM 1466 N N . ILE A 1 199 ? -13.090 12.239 8.245 1.00 83.12 199 ILE A N 1
ATOM 1467 C CA . ILE A 1 199 ? -11.737 12.710 7.893 1.00 83.12 199 ILE A CA 1
ATOM 1468 C C . ILE A 1 199 ? -10.922 11.543 7.338 1.00 83.12 199 ILE A C 1
ATOM 1470 O O . ILE A 1 199 ? -10.236 11.700 6.331 1.00 83.12 199 ILE A O 1
ATOM 1474 N N . ALA A 1 200 ? -11.039 10.360 7.950 1.00 81.44 200 ALA A N 1
ATOM 1475 C CA . ALA A 1 200 ? -10.361 9.163 7.468 1.00 81.44 200 ALA A CA 1
ATOM 1476 C C . ALA A 1 200 ? -10.780 8.818 6.030 1.00 81.44 200 ALA A C 1
ATOM 1478 O O . ALA A 1 200 ? -9.915 8.570 5.197 1.00 81.44 200 ALA A O 1
ATOM 1479 N N . ALA A 1 201 ? -12.074 8.884 5.700 1.00 83.69 201 ALA A N 1
ATOM 1480 C CA . ALA A 1 201 ? -12.553 8.655 4.336 1.00 83.69 201 ALA A CA 1
ATOM 1481 C C . ALA A 1 201 ? -11.967 9.659 3.328 1.00 83.69 201 ALA A C 1
ATOM 1483 O O . ALA A 1 201 ? -11.510 9.251 2.263 1.00 83.69 201 ALA A O 1
ATOM 1484 N N . ILE A 1 202 ? -11.919 10.952 3.673 1.00 86.38 202 ILE A N 1
ATOM 1485 C CA . ILE A 1 202 ? -11.319 11.987 2.813 1.00 86.38 202 ILE A CA 1
ATOM 1486 C C . ILE A 1 202 ? -9.821 11.728 2.614 1.00 86.38 202 ILE A C 1
ATOM 1488 O O . ILE A 1 202 ? -9.325 11.827 1.494 1.00 86.38 202 ILE A O 1
ATOM 1492 N N . LEU A 1 203 ? -9.106 11.357 3.678 1.00 85.12 203 LEU A N 1
ATOM 1493 C CA . LEU A 1 203 ? -7.686 11.018 3.599 1.00 85.12 203 LEU A CA 1
ATOM 1494 C C . LEU A 1 203 ? -7.450 9.769 2.743 1.00 85.12 203 LEU A C 1
ATOM 1496 O O . LEU A 1 203 ? -6.555 9.782 1.905 1.00 85.12 203 LEU A O 1
ATOM 1500 N N . PHE A 1 204 ? -8.271 8.723 2.880 1.00 86.88 204 PHE A N 1
ATOM 1501 C CA . PHE A 1 204 ? -8.181 7.535 2.026 1.00 86.88 204 PHE A CA 1
ATOM 1502 C C . PHE A 1 204 ? -8.434 7.862 0.553 1.00 86.88 204 PHE A C 1
ATOM 1504 O O . PHE A 1 204 ? -7.716 7.355 -0.307 1.00 86.88 204 PHE A O 1
ATOM 1511 N N . CYS A 1 205 ? -9.390 8.748 0.259 1.00 87.12 205 CYS A N 1
ATOM 1512 C CA . CYS A 1 205 ? -9.596 9.260 -1.094 1.00 87.12 205 CYS A CA 1
ATOM 1513 C C . CYS A 1 205 ? -8.371 10.035 -1.603 1.00 87.12 205 CYS A C 1
ATOM 1515 O O . CYS A 1 205 ? -7.943 9.822 -2.732 1.00 87.12 205 CYS A O 1
ATOM 1517 N N . GLY A 1 206 ? -7.792 10.905 -0.771 1.00 86.31 206 GLY A N 1
ATOM 1518 C CA . GLY A 1 206 ? -6.626 11.714 -1.131 1.00 86.31 206 GLY A CA 1
ATOM 1519 C C . GLY A 1 206 ? -5.352 10.900 -1.361 1.00 86.31 206 GLY A C 1
ATOM 1520 O O . GLY A 1 206 ? -4.547 11.278 -2.197 1.00 86.31 206 GLY A O 1
ATOM 1521 N N . VAL A 1 207 ? -5.173 9.782 -0.649 1.00 83.19 207 VAL A N 1
ATOM 1522 C CA . VAL A 1 207 ? -4.052 8.851 -0.877 1.00 83.19 207 VAL A CA 1
ATOM 1523 C C . VAL A 1 207 ? -4.300 7.956 -2.096 1.00 83.19 207 VAL A C 1
ATOM 1525 O O . VAL A 1 207 ? -3.347 7.512 -2.730 1.00 83.19 207 VAL A O 1
ATOM 1528 N N . GLY A 1 208 ? -5.563 7.649 -2.406 1.00 81.69 208 GLY A N 1
ATOM 1529 C CA . GLY A 1 208 ? -5.919 6.879 -3.596 1.00 81.69 208 GLY A CA 1
ATOM 1530 C C . GLY A 1 208 ? -5.742 7.668 -4.896 1.00 81.69 208 GLY A C 1
ATOM 1531 O O . GLY A 1 208 ? -5.305 7.090 -5.882 1.00 81.69 208 GLY A O 1
ATOM 1532 N N . LEU A 1 209 ? -6.090 8.957 -4.909 1.00 83.06 209 LEU A N 1
ATOM 1533 C CA . LEU A 1 209 ? -6.038 9.820 -6.097 1.00 83.06 209 LEU A CA 1
ATOM 1534 C C . LEU A 1 209 ? -4.602 10.106 -6.570 1.00 83.06 209 LEU A C 1
ATOM 1536 O O . LEU A 1 209 ? -4.381 10.010 -7.800 1.00 83.06 209 LEU A O 1
#